Protein AF-A0A0F7SAL0-F1 (afdb_monomer)

InterPro domains:
  IPR001206 Diacylglycerol kinase, catalytic domain [PF00781] (7-140)
  IPR001206 Diacylglycerol kinase, catalytic domain [PS50146] (1-166)
  IPR016064 NAD kinase/diacylglycerol kinase-like domain superfamily [SSF111331] (2-151)
  IPR017438 Inorganic polyphosphate/ATP-NAD kinase, N-terminal [G3DSA:3.40.50.10330] (1-157)
  IPR050187 Lipid Phosphate Formation and Regulation [PTHR12358] (3-168)

Nearest PDB structures (foldseek):
  3qbe-assembly1_A  TM=3.423E-01  e=3.119E-02  Mycobacterium tuberculosis H37Rv
  1xai-assembly2_B  TM=2.781E-01  e=1.706E+00  Staphylococcus aureus
  7c7s-assembly1_A  TM=3.543E-01  e=9.397E+00  Homo sapiens

pLDDT: mean 86.97, std 13.25, range [35.81, 98.31]

Foldseek 3Di:
DQAAAEEEFECPAFLSAGVVCVPVPLVVLQCVLSVHPDPRSYYYDYQPDQLSLLVVLQVVLVCVVPDPDDAPDAHEYEYEHALSSVFSNVCNNPVNVPPDDPDDPDDHDDHHYDYFYQHRHFCRVVLCVVCVPLCDPVLSVQSNPDNYPVSDDPSSSCSRCVSSVLVSCCSNVVDDDGDDQDKDWDWDDDPPDIDIGIDRHDDDDWLVVQLVVQLPDPVNVVVDSHPVSSVVSNVVSVPPGTDDDDDDDDPDDD

Structure (mmCIF, N/CA/C/O backbone):
data_AF-A0A0F7SAL0-F1
#
_entry.id   AF-A0A0F7SAL0-F1
#
loop_
_atom_site.group_PDB
_atom_site.id
_atom_site.type_symbol
_atom_site.label_atom_id
_atom_site.label_alt_id
_atom_site.label_comp_id
_atom_site.label_asym_id
_atom_site.label_entity_id
_atom_site.label_seq_id
_atom_site.pdbx_PDB_ins_code
_atom_site.Cartn_x
_atom_site.Cartn_y
_atom_site.Cartn_z
_atom_site.occupancy
_atom_site.B_iso_or_equiv
_atom_site.auth_seq_id
_atom_site.auth_comp_id
_atom_site.auth_asym_id
_atom_site.auth_atom_id
_atom_site.pdbx_PDB_model_num
ATOM 1 N N . MET A 1 1 ? -8.901 -3.371 27.346 1.00 49.03 1 MET A N 1
ATOM 2 C CA . MET A 1 1 ? -8.064 -2.178 27.071 1.00 49.03 1 MET A CA 1
ATOM 3 C C . MET A 1 1 ? -8.518 -1.516 25.775 1.00 49.03 1 MET A C 1
ATOM 5 O O . MET A 1 1 ? -9.236 -2.160 25.017 1.00 49.03 1 MET A O 1
ATOM 9 N N . ALA A 1 2 ? -8.161 -0.249 25.537 1.00 60.50 2 ALA A N 1
ATOM 10 C CA . ALA A 1 2 ? -8.500 0.439 24.289 1.00 60.50 2 ALA A CA 1
ATOM 11 C C . ALA A 1 2 ? -7.714 -0.173 23.118 1.00 60.50 2 ALA A C 1
ATOM 13 O O . ALA A 1 2 ? -6.503 -0.371 23.203 1.00 60.50 2 ALA A O 1
ATOM 14 N N . ARG A 1 3 ? -8.425 -0.527 22.047 1.00 78.31 3 ARG A N 1
ATOM 15 C CA . ARG A 1 3 ? -7.861 -1.096 20.822 1.00 78.31 3 ARG A CA 1
ATOM 16 C C . ARG A 1 3 ? -7.198 0.029 20.024 1.00 78.31 3 ARG A C 1
ATOM 18 O O . ARG A 1 3 ? -7.899 0.944 19.606 1.00 78.31 3 ARG A O 1
ATOM 25 N N . ARG A 1 4 ? -5.879 -0.038 19.818 1.00 87.38 4 ARG A N 1
ATOM 26 C CA . ARG A 1 4 ? -5.128 0.941 19.012 1.00 87.38 4 ARG A CA 1
ATOM 27 C C . ARG A 1 4 ? -5.069 0.508 17.547 1.00 87.38 4 ARG A C 1
ATOM 29 O O . ARG A 1 4 ? -4.866 -0.672 17.267 1.00 87.38 4 ARG A O 1
ATOM 36 N N . ILE A 1 5 ? -5.212 1.467 16.636 1.00 94.50 5 ILE A N 1
ATOM 37 C CA . ILE A 1 5 ? -5.105 1.274 15.186 1.00 94.50 5 ILE A CA 1
ATOM 38 C C . ILE A 1 5 ? -3.955 2.131 14.653 1.00 94.50 5 ILE A C 1
ATOM 40 O O . ILE A 1 5 ? -3.863 3.320 14.967 1.00 94.50 5 ILE A O 1
ATOM 44 N N . GLU A 1 6 ? -3.094 1.539 13.829 1.00 97.12 6 GLU A N 1
ATOM 45 C CA . GLU A 1 6 ? -2.000 2.247 13.158 1.00 97.12 6 GLU A CA 1
ATOM 46 C C . GLU A 1 6 ? -2.397 2.551 11.705 1.00 97.12 6 GLU A C 1
ATOM 48 O O . GLU A 1 6 ? -2.831 1.671 10.963 1.00 97.12 6 GLU A O 1
ATOM 53 N N . ILE A 1 7 ? -2.247 3.803 11.278 1.00 98.31 7 ILE A N 1
ATOM 54 C CA . ILE A 1 7 ? -2.383 4.232 9.885 1.00 98.31 7 ILE A CA 1
ATOM 55 C C . ILE A 1 7 ? -0.989 4.582 9.376 1.00 98.31 7 ILE A C 1
ATOM 57 O O . ILE A 1 7 ? -0.377 5.535 9.852 1.00 98.31 7 ILE A O 1
ATOM 61 N N . VAL A 1 8 ? -0.503 3.855 8.380 1.00 98.31 8 VAL A N 1
ATOM 62 C CA . VAL A 1 8 ? 0.763 4.137 7.702 1.00 98.31 8 VAL A CA 1
ATOM 63 C C . VAL A 1 8 ? 0.471 4.797 6.360 1.00 98.31 8 VAL A C 1
ATOM 65 O O . VAL A 1 8 ? -0.287 4.274 5.545 1.00 98.31 8 VAL A O 1
ATOM 68 N N . VAL A 1 9 ? 1.069 5.960 6.131 1.00 98.00 9 VAL A N 1
ATOM 69 C CA . VAL A 1 9 ? 0.811 6.818 4.972 1.00 98.00 9 VAL A CA 1
ATOM 70 C C . VAL A 1 9 ? 2.102 7.022 4.197 1.00 98.00 9 VAL A C 1
ATOM 72 O O . VAL A 1 9 ? 3.119 7.378 4.786 1.00 98.00 9 VAL A O 1
ATOM 75 N N . ASN A 1 10 ? 2.046 6.872 2.873 1.00 97.06 10 ASN A N 1
ATOM 76 C CA . ASN A 1 10 ? 3.091 7.349 1.974 1.00 97.06 10 ASN A CA 1
ATOM 77 C C . ASN A 1 10 ? 2.637 8.625 1.245 1.00 97.06 10 ASN A C 1
ATOM 79 O O . ASN A 1 10 ? 1.929 8.520 0.235 1.00 97.06 10 ASN A O 1
ATOM 83 N N . PRO A 1 11 ? 3.056 9.826 1.696 1.00 95.50 11 PRO A N 1
ATOM 84 C CA . PRO A 1 11 ? 2.652 11.092 1.082 1.00 95.50 11 PRO A CA 1
ATOM 85 C C . PRO A 1 11 ? 3.113 11.245 -0.373 1.00 95.50 11 PRO A C 1
ATOM 87 O O . PRO A 1 11 ? 2.490 11.964 -1.151 1.00 95.50 11 PRO A O 1
ATOM 90 N N . ALA A 1 12 ? 4.195 10.562 -0.758 1.00 92.19 12 ALA A N 1
ATOM 91 C CA . ALA A 1 12 ? 4.748 10.611 -2.107 1.00 92.19 12 ALA A CA 1
ATOM 92 C C . ALA A 1 12 ? 4.075 9.624 -3.078 1.00 92.19 12 ALA A C 1
ATOM 94 O O . ALA A 1 12 ? 4.411 9.612 -4.264 1.00 92.19 12 ALA A O 1
ATOM 95 N N . SER A 1 13 ? 3.144 8.790 -2.605 1.00 88.94 13 SER A N 1
ATOM 96 C CA . SER A 1 13 ? 2.475 7.798 -3.449 1.00 88.94 13 SER A CA 1
ATOM 97 C C . SER A 1 13 ? 1.507 8.437 -4.454 1.00 88.94 13 SER A C 1
ATOM 99 O O . SER A 1 13 ? 0.749 9.344 -4.113 1.00 88.94 13 SER A O 1
ATOM 101 N N . GLY A 1 14 ? 1.547 7.958 -5.705 1.00 84.75 14 GLY A N 1
ATOM 102 C CA . GLY A 1 14 ? 0.567 8.267 -6.758 1.00 84.75 14 GLY A CA 1
ATOM 103 C C . GLY A 1 14 ? 0.206 9.750 -6.879 1.00 84.75 14 GLY A C 1
ATOM 104 O O . GLY A 1 14 ? 1.072 10.587 -7.135 1.00 84.75 14 GLY A O 1
ATOM 105 N N . SER A 1 15 ? -1.081 10.063 -6.705 1.00 86.00 15 SER A N 1
ATOM 106 C CA . SER A 1 15 ? -1.655 11.417 -6.774 1.00 86.00 15 SER A CA 1
ATOM 107 C C . SER A 1 15 ? -1.353 12.300 -5.556 1.00 86.00 15 SER A C 1
ATOM 109 O O . SER A 1 15 ? -1.828 13.429 -5.484 1.00 86.00 15 SER A O 1
ATOM 111 N N . LYS A 1 16 ? -0.537 11.825 -4.605 1.00 92.31 16 LYS A N 1
ATOM 112 C CA . LYS A 1 16 ? -0.137 12.542 -3.379 1.00 92.31 16 LYS A CA 1
ATOM 113 C C . LYS A 1 16 ? -1.310 12.907 -2.463 1.00 92.31 16 LYS A C 1
ATOM 115 O O . LYS A 1 16 ? -1.213 13.814 -1.643 1.00 92.31 16 LYS A O 1
ATOM 120 N N . LEU A 1 17 ? -2.408 12.157 -2.562 1.00 93.88 17 LEU A N 1
ATOM 121 C CA . LEU A 1 17 ? -3.617 12.349 -1.753 1.00 93.88 17 LEU A CA 1
ATOM 122 C C . LEU A 1 17 ? -3.589 11.585 -0.424 1.00 93.88 17 LEU A C 1
ATOM 124 O O . LEU A 1 17 ? -4.522 11.694 0.368 1.00 93.88 17 LEU A O 1
ATOM 128 N N . ALA A 1 18 ? -2.543 10.795 -0.169 1.00 95.19 18 ALA A N 1
ATOM 129 C CA . ALA A 1 18 ? -2.514 9.827 0.923 1.00 95.19 18 ALA A CA 1
ATOM 130 C C . ALA A 1 18 ? -2.729 10.466 2.308 1.00 95.19 18 ALA A C 1
ATOM 132 O O . ALA A 1 18 ? -3.532 9.967 3.098 1.00 95.19 18 ALA A O 1
ATOM 133 N N . THR A 1 19 ? -2.071 11.597 2.585 1.00 96.38 19 THR A N 1
ATOM 134 C CA . THR A 1 19 ? -2.214 12.322 3.859 1.00 96.38 19 THR A CA 1
ATOM 135 C C . THR A 1 19 ? -3.625 12.870 4.037 1.00 96.38 19 THR A C 1
ATOM 137 O O . THR A 1 19 ? -4.251 12.648 5.072 1.00 96.38 19 THR A O 1
ATOM 140 N N . SER A 1 20 ? -4.170 13.515 3.007 1.00 96.00 20 SER A N 1
ATOM 141 C CA . SER A 1 20 ? -5.527 14.054 3.054 1.00 96.00 20 SER A CA 1
ATOM 142 C C . SER A 1 20 ? -6.565 12.935 3.218 1.00 96.00 20 SER A C 1
ATOM 144 O O . SER A 1 20 ? -7.508 13.089 3.989 1.00 96.00 20 SER A O 1
ATOM 146 N N . LEU A 1 21 ? -6.373 11.775 2.573 1.00 96.50 21 LEU A N 1
ATOM 147 C CA . LEU A 1 21 ? -7.259 10.613 2.718 1.00 96.50 21 LEU A CA 1
ATOM 148 C C . LEU A 1 21 ? -7.228 10.073 4.151 1.00 96.50 21 LEU A C 1
ATOM 150 O O . LEU A 1 21 ? -8.282 9.760 4.715 1.00 96.50 21 LEU A O 1
ATOM 154 N N . ALA A 1 22 ? -6.034 9.991 4.746 1.00 97.25 22 ALA A N 1
ATOM 155 C CA . ALA A 1 22 ? -5.857 9.606 6.142 1.00 97.25 22 ALA A CA 1
ATOM 156 C C . ALA A 1 22 ? -6.650 10.521 7.081 1.00 97.25 22 ALA A C 1
ATOM 158 O O . ALA A 1 22 ? -7.439 10.039 7.894 1.00 97.25 22 ALA A O 1
ATOM 159 N N . GLU A 1 23 ? -6.453 11.830 6.962 1.00 96.31 23 GLU A N 1
ATOM 160 C CA . GLU A 1 23 ? -6.992 12.809 7.905 1.00 96.31 23 GLU A CA 1
ATOM 161 C C . GLU A 1 23 ? -8.491 13.058 7.723 1.00 96.31 23 GLU A C 1
ATOM 163 O O . GLU A 1 23 ? -9.222 13.129 8.711 1.00 96.31 23 GLU A O 1
ATOM 168 N N . GLN A 1 24 ? -8.959 13.164 6.478 1.00 95.94 24 GLN A N 1
ATOM 169 C CA . GLN A 1 24 ? -10.329 13.586 6.175 1.00 95.94 24 GLN A CA 1
ATOM 170 C C . GLN A 1 24 ? -11.326 12.424 6.135 1.00 95.94 24 GLN A C 1
ATOM 172 O O . GLN A 1 24 ? -12.514 12.632 6.381 1.00 95.94 24 GLN A O 1
ATOM 177 N N . HIS A 1 25 ? -10.869 11.199 5.849 1.00 96.31 25 HIS A N 1
ATOM 178 C CA . HIS A 1 25 ? -11.770 10.063 5.630 1.00 96.31 25 HIS A CA 1
ATOM 179 C C . HIS A 1 25 ? -11.453 8.838 6.482 1.00 96.31 25 HIS A C 1
ATOM 181 O O . HIS A 1 25 ? -12.344 8.319 7.154 1.00 96.31 25 HIS A O 1
ATOM 187 N N . VAL A 1 26 ? -10.204 8.366 6.483 1.00 97.38 26 VAL A N 1
ATOM 188 C CA . VAL A 1 26 ? -9.845 7.106 7.155 1.00 97.38 26 VAL A CA 1
ATOM 189 C C . VAL A 1 26 ? -9.901 7.260 8.671 1.00 97.38 26 VAL A C 1
ATOM 191 O O . VAL A 1 26 ? -10.588 6.491 9.342 1.00 97.38 26 VAL A O 1
ATOM 194 N N . ARG A 1 27 ? -9.219 8.264 9.230 1.00 97.12 27 ARG A N 1
ATOM 195 C CA . ARG A 1 27 ? -9.165 8.466 10.680 1.00 97.12 27 ARG A CA 1
ATOM 196 C C . ARG A 1 27 ? -10.553 8.721 11.286 1.00 97.12 27 ARG A C 1
ATOM 198 O O . ARG A 1 27 ? -10.872 8.032 12.256 1.00 97.12 27 ARG A O 1
ATOM 205 N N . PRO A 1 28 ? -11.409 9.612 10.739 1.00 95.94 28 PRO A N 1
ATOM 206 C CA . PRO A 1 28 ? -12.758 9.810 11.273 1.00 95.94 28 PRO A CA 1
ATOM 207 C C . PRO A 1 28 ? -13.607 8.533 11.243 1.00 95.94 28 PRO A C 1
ATOM 209 O O . PRO A 1 28 ? -14.310 8.240 12.210 1.00 95.94 28 PRO A O 1
ATOM 212 N N . LEU A 1 29 ? -13.505 7.741 10.169 1.00 95.56 29 LEU A N 1
ATOM 213 C CA . LEU A 1 29 ? -14.227 6.475 10.035 1.00 95.56 29 LEU A CA 1
ATOM 214 C C . LEU A 1 29 ? -13.819 5.466 11.121 1.00 95.56 29 LEU A C 1
ATOM 216 O O . LEU A 1 29 ? -14.678 4.825 11.729 1.00 95.56 29 LEU A O 1
ATOM 220 N N . LEU A 1 30 ? -12.519 5.338 11.390 1.00 95.69 30 LEU A N 1
ATOM 221 C CA . LEU A 1 30 ? -11.999 4.418 12.404 1.00 95.69 30 LEU A CA 1
ATOM 222 C C . LEU A 1 30 ? -12.344 4.867 13.828 1.00 95.69 30 LEU A C 1
ATOM 224 O O . LEU A 1 30 ? -12.810 4.050 14.619 1.00 95.69 30 LEU A O 1
ATOM 228 N N . LEU A 1 31 ? -12.196 6.160 14.135 1.00 94.81 31 LEU A N 1
ATOM 229 C CA . LEU A 1 31 ? -12.588 6.730 15.430 1.00 94.81 31 LEU A CA 1
ATOM 230 C C . LEU A 1 31 ? -14.076 6.499 15.716 1.00 94.81 31 LEU A C 1
ATOM 232 O O . LEU A 1 31 ? -14.438 5.996 16.781 1.00 94.81 31 LEU A O 1
ATOM 236 N N . SER A 1 32 ? -14.934 6.763 14.725 1.00 93.06 32 SER A N 1
ATOM 237 C CA . SER A 1 32 ? -16.368 6.492 14.837 1.00 93.06 32 SER A CA 1
ATOM 238 C C . SER A 1 32 ? -16.663 5.011 15.078 1.00 93.06 32 SER A C 1
ATOM 240 O O . SER A 1 32 ? -17.581 4.693 15.829 1.00 93.06 32 SER A O 1
ATOM 242 N N . SER A 1 33 ? -15.900 4.106 14.462 1.00 91.19 33 SER A N 1
ATOM 243 C CA . SER A 1 33 ? -16.100 2.654 14.593 1.00 91.19 33 SER A CA 1
ATOM 244 C C . SER A 1 33 ? -15.651 2.115 15.951 1.00 91.19 33 SER A C 1
ATOM 246 O O . SER A 1 33 ? -16.223 1.143 16.450 1.00 91.19 33 SER A O 1
ATOM 248 N N . LEU A 1 34 ? -14.658 2.768 16.560 1.00 90.69 34 LEU A N 1
ATOM 249 C CA . LEU A 1 34 ? -14.212 2.528 17.932 1.00 90.69 34 LEU A CA 1
ATOM 250 C C . LEU A 1 34 ? -15.156 3.135 18.983 1.00 90.69 34 LEU A C 1
ATOM 252 O O . LEU A 1 34 ? -15.041 2.803 20.160 1.00 90.69 34 LEU A O 1
ATOM 256 N N . GLY A 1 35 ? -16.061 4.040 18.588 1.00 89.94 35 GLY A N 1
ATOM 257 C CA . GLY A 1 35 ? -16.821 4.861 19.533 1.00 89.94 35 GLY A CA 1
ATOM 258 C C . GLY A 1 35 ? -15.927 5.808 20.343 1.00 89.94 35 GLY A C 1
ATOM 259 O O . GLY A 1 35 ? -16.298 6.199 21.448 1.00 89.94 35 GLY A O 1
ATOM 260 N N . SER A 1 36 ? -14.746 6.146 19.813 1.00 87.12 36 SER A N 1
ATOM 261 C CA . SER A 1 36 ? -13.751 6.986 20.477 1.00 87.12 36 SER A CA 1
ATOM 262 C C . SER A 1 36 ? -13.641 8.351 19.808 1.00 87.12 36 SER A C 1
ATOM 264 O O . SER A 1 36 ? -13.764 8.491 18.593 1.00 87.12 36 SER A O 1
ATOM 266 N N . THR A 1 37 ? -13.370 9.370 20.617 1.00 85.31 37 THR A N 1
ATOM 267 C CA . THR A 1 37 ? -12.989 10.714 20.165 1.00 85.31 37 THR A CA 1
ATOM 268 C C . THR A 1 37 ? -11.501 10.992 20.378 1.00 85.31 37 THR A C 1
ATOM 270 O O . THR A 1 37 ? -11.018 12.059 20.000 1.00 85.31 37 THR A O 1
ATOM 273 N N . SER A 1 38 ? -10.768 10.051 20.982 1.00 88.81 38 SER A N 1
ATOM 274 C CA . SER A 1 38 ? -9.353 10.207 21.300 1.00 88.81 38 SER A CA 1
ATOM 275 C C . SER A 1 38 ? -8.493 10.017 20.059 1.00 88.81 38 SER A C 1
ATOM 277 O O . SER A 1 38 ? -8.497 8.961 19.428 1.00 88.81 38 SER A O 1
ATOM 279 N N . SER A 1 39 ? -7.684 11.027 19.752 1.00 83.31 39 SER A N 1
ATOM 280 C CA . SER A 1 39 ? -6.667 10.969 18.703 1.00 83.31 39 SER A CA 1
ATOM 281 C C . SER A 1 39 ? -5.653 9.843 18.901 1.00 83.31 39 SER A C 1
ATOM 283 O O . SER A 1 39 ? -5.084 9.389 17.912 1.00 83.31 39 SER A O 1
ATOM 285 N N . GLU A 1 40 ? -5.443 9.406 20.144 1.00 86.75 40 GLU A N 1
ATOM 286 C CA . GLU A 1 40 ? -4.421 8.428 20.538 1.00 86.75 40 GLU A CA 1
ATOM 287 C C . GLU A 1 40 ? -4.802 6.977 20.214 1.00 86.75 40 GLU A C 1
ATOM 289 O O . GLU A 1 40 ? -3.932 6.105 20.155 1.00 86.75 40 GLU A O 1
ATOM 294 N N . ASP A 1 41 ? -6.090 6.711 19.978 1.00 89.88 41 ASP A N 1
ATOM 295 C CA . ASP A 1 41 ? -6.563 5.373 19.605 1.00 89.88 41 ASP A CA 1
ATOM 296 C C . ASP A 1 41 ? -6.303 5.068 18.122 1.00 89.88 41 ASP A C 1
ATOM 298 O O . ASP A 1 41 ? -6.265 3.905 17.720 1.00 89.88 41 ASP A O 1
ATOM 302 N N . VAL A 1 42 ? -6.091 6.108 17.306 1.00 95.12 42 VAL A N 1
ATOM 303 C CA . VAL A 1 42 ? -5.784 5.999 15.875 1.00 95.12 42 VAL A CA 1
ATOM 304 C C . VAL A 1 42 ? -4.559 6.852 15.549 1.00 95.12 42 VAL A C 1
ATOM 306 O O . VAL A 1 42 ? -4.660 8.069 15.352 1.00 95.12 42 VAL A O 1
ATOM 309 N N . ARG A 1 43 ? -3.397 6.198 15.475 1.00 95.38 43 ARG A N 1
ATOM 310 C CA . ARG A 1 43 ? -2.097 6.839 15.248 1.00 95.38 43 ARG A CA 1
ATOM 311 C C . ARG A 1 43 ? -1.770 6.875 13.760 1.00 95.38 43 ARG A C 1
ATOM 313 O O . ARG A 1 43 ? -1.907 5.870 13.075 1.00 95.38 43 ARG A O 1
ATOM 320 N N . ILE A 1 44 ? -1.312 8.023 13.266 1.00 97.25 44 ILE A N 1
ATOM 321 C CA . ILE A 1 44 ? -0.837 8.178 11.885 1.00 97.25 44 ILE A CA 1
ATOM 322 C C . ILE A 1 44 ? 0.693 8.211 11.892 1.00 97.25 44 ILE A C 1
ATOM 324 O O . ILE A 1 44 ? 1.291 8.980 12.644 1.00 97.25 44 ILE A O 1
ATOM 328 N N . ARG A 1 45 ? 1.319 7.406 11.032 1.00 97.38 45 ARG A N 1
ATOM 329 C CA . ARG A 1 45 ? 2.756 7.407 10.741 1.00 97.38 45 ARG A CA 1
ATOM 330 C C . ARG A 1 45 ? 2.964 7.674 9.261 1.00 97.38 45 ARG A C 1
ATOM 332 O O . ARG A 1 45 ? 2.299 7.065 8.426 1.00 97.38 45 ARG A O 1
ATOM 339 N N . GLN A 1 46 ? 3.868 8.587 8.937 1.00 97.50 46 GLN A N 1
ATOM 340 C CA . GLN A 1 46 ? 4.138 8.984 7.558 1.00 97.50 46 GLN A CA 1
ATOM 341 C C . GLN A 1 46 ? 5.545 8.551 7.169 1.00 97.50 46 GLN A C 1
ATOM 343 O O . GLN A 1 46 ? 6.469 8.720 7.960 1.00 97.50 46 GLN A O 1
ATOM 348 N N . THR A 1 47 ? 5.699 8.001 5.966 1.00 97.00 47 THR A N 1
ATOM 349 C CA . THR A 1 47 ? 7.023 7.755 5.388 1.00 97.00 47 THR A CA 1
ATOM 350 C C . THR A 1 47 ? 7.639 9.070 4.930 1.00 97.00 47 THR A C 1
ATOM 352 O O . THR A 1 47 ? 6.967 9.868 4.271 1.00 97.00 47 THR A O 1
ATOM 355 N N . GLU A 1 48 ? 8.923 9.260 5.191 1.00 94.44 48 GLU A N 1
ATOM 356 C CA . GLU A 1 48 ? 9.656 10.476 4.821 1.00 94.44 48 GLU A CA 1
ATOM 357 C C . GLU A 1 48 ? 10.493 10.296 3.550 1.00 94.44 48 GLU A C 1
ATOM 359 O O . GLU A 1 48 ? 10.781 11.256 2.834 1.00 94.44 48 GLU A O 1
ATOM 364 N N . SER A 1 49 ? 10.880 9.057 3.247 1.00 91.94 49 SER A N 1
ATOM 365 C CA . SER A 1 49 ? 11.743 8.726 2.115 1.00 91.94 49 SER A CA 1
ATOM 366 C C . SER A 1 49 ? 11.511 7.296 1.613 1.00 91.94 49 SER A C 1
ATOM 368 O O . SER A 1 49 ? 10.694 6.555 2.159 1.00 91.94 49 SER A O 1
ATOM 370 N N . ALA A 1 50 ? 12.191 6.918 0.527 1.00 86.56 50 ALA A N 1
ATOM 371 C CA . ALA A 1 50 ? 12.175 5.541 0.035 1.00 86.56 50 ALA A CA 1
ATOM 372 C C . ALA A 1 50 ? 12.760 4.582 1.087 1.00 86.56 50 ALA A C 1
ATOM 374 O O . ALA A 1 50 ? 13.700 4.956 1.782 1.00 86.56 50 ALA A O 1
ATOM 375 N N . ALA A 1 51 ? 12.225 3.359 1.179 1.00 89.38 51 ALA A N 1
ATOM 376 C CA . ALA A 1 51 ? 12.568 2.356 2.196 1.00 89.38 51 ALA A CA 1
ATOM 377 C C . ALA A 1 51 ? 12.161 2.697 3.644 1.00 89.38 51 ALA A C 1
ATOM 379 O O . ALA A 1 51 ? 12.282 1.846 4.528 1.00 89.38 51 ALA A O 1
ATOM 380 N N . ASP A 1 52 ? 11.615 3.887 3.907 1.00 94.88 52 ASP A N 1
ATOM 381 C CA . ASP A 1 52 ? 11.210 4.296 5.255 1.00 94.88 52 ASP A CA 1
ATOM 382 C C . ASP A 1 52 ? 10.031 3.469 5.806 1.00 94.88 52 ASP A C 1
ATOM 384 O O . ASP A 1 52 ? 9.838 3.372 7.020 1.00 94.88 52 ASP A O 1
ATOM 388 N N . GLY A 1 53 ? 9.270 2.793 4.932 1.00 96.06 53 GLY A N 1
ATOM 389 C CA . GLY A 1 53 ? 8.237 1.847 5.350 1.00 96.06 53 GLY A CA 1
ATOM 390 C C . GLY A 1 53 ? 8.787 0.695 6.197 1.00 96.06 53 GLY A C 1
ATOM 391 O O . GLY A 1 53 ? 8.096 0.238 7.107 1.00 96.06 53 GLY A O 1
ATOM 392 N N . VAL A 1 54 ? 10.041 0.278 5.965 1.00 96.12 54 VAL A N 1
ATOM 393 C CA . VAL A 1 54 ? 10.704 -0.770 6.757 1.00 96.12 54 VAL A CA 1
ATOM 394 C C . VAL A 1 54 ? 10.868 -0.303 8.198 1.00 96.12 54 VAL A C 1
ATOM 396 O O . VAL A 1 54 ? 10.391 -0.978 9.106 1.00 96.12 54 VAL A O 1
ATOM 399 N N . ARG A 1 55 ? 11.446 0.889 8.411 1.00 95.88 55 ARG A N 1
ATOM 400 C CA . ARG A 1 55 ?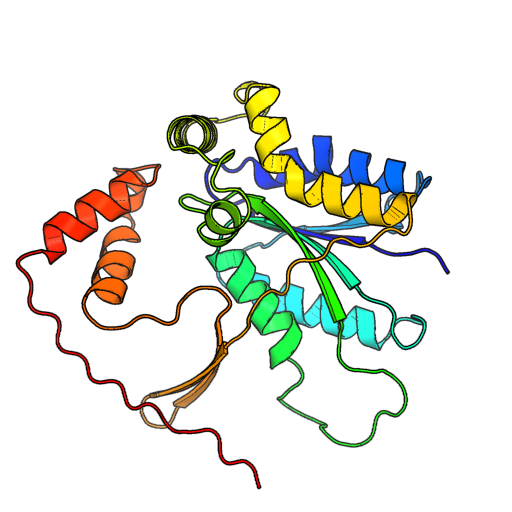 11.623 1.474 9.751 1.00 95.88 55 ARG A CA 1
ATOM 401 C C . ARG A 1 55 ? 10.293 1.565 10.495 1.00 95.88 55 ARG A C 1
ATOM 403 O O . ARG A 1 55 ? 10.204 1.146 11.646 1.00 95.88 55 ARG A O 1
ATOM 410 N N . ILE A 1 56 ? 9.253 2.078 9.834 1.00 97.00 56 ILE A N 1
ATOM 411 C CA . ILE A 1 56 ? 7.916 2.192 10.432 1.00 97.00 56 ILE A CA 1
ATOM 412 C C . ILE A 1 56 ? 7.371 0.813 10.831 1.00 97.00 56 ILE A C 1
ATOM 414 O O . ILE A 1 56 ? 6.819 0.672 11.921 1.00 97.00 56 ILE A O 1
ATOM 418 N N . GLY A 1 57 ? 7.539 -0.206 9.984 1.00 96.38 57 GLY A N 1
ATOM 419 C CA . GLY A 1 57 ? 7.139 -1.579 10.299 1.00 96.38 57 GLY A CA 1
ATOM 420 C C . GLY A 1 57 ? 7.855 -2.131 11.530 1.00 96.38 57 GLY A C 1
ATOM 421 O O . GLY A 1 57 ? 7.201 -2.684 12.415 1.00 96.38 57 GLY A O 1
ATOM 422 N N . SER A 1 58 ? 9.167 -1.909 11.628 1.00 94.50 58 SER A N 1
ATOM 423 C CA . SER A 1 58 ? 9.978 -2.319 12.780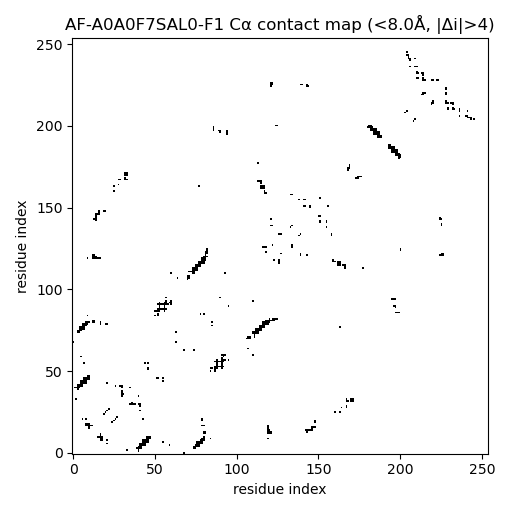 1.00 94.50 58 SER A CA 1
ATOM 424 C C . SER A 1 58 ? 9.524 -1.636 14.070 1.00 94.50 58 SER A C 1
ATOM 426 O O . SER A 1 58 ? 9.372 -2.292 15.098 1.00 94.50 58 SER A O 1
ATOM 428 N N . GLU A 1 59 ? 9.266 -0.325 14.026 1.00 94.50 59 GLU A N 1
ATOM 429 C CA . GLU A 1 59 ? 8.774 0.446 15.173 1.00 94.50 59 GLU A CA 1
ATOM 430 C C . GLU A 1 59 ? 7.398 -0.033 15.636 1.00 94.50 59 GLU A C 1
ATOM 432 O O . GLU A 1 59 ? 7.170 -0.184 16.833 1.00 94.50 59 GLU A O 1
ATOM 437 N N . ILE A 1 60 ? 6.480 -0.301 14.703 1.00 94.19 60 ILE A N 1
ATOM 438 C CA . ILE A 1 60 ? 5.147 -0.822 15.023 1.00 94.19 60 ILE A CA 1
ATOM 439 C C . ILE A 1 60 ? 5.250 -2.206 15.667 1.00 94.19 60 ILE A C 1
ATOM 441 O O . ILE A 1 60 ? 4.591 -2.461 16.677 1.00 94.19 60 ILE A O 1
ATOM 445 N N . ALA A 1 61 ? 6.080 -3.095 15.114 1.00 91.56 61 ALA A N 1
ATOM 446 C CA . ALA A 1 61 ? 6.312 -4.408 15.702 1.00 91.56 61 ALA A CA 1
ATOM 447 C C . ALA A 1 61 ? 6.892 -4.273 17.116 1.00 91.56 61 ALA A C 1
ATOM 449 O O . ALA A 1 61 ? 6.392 -4.907 18.044 1.00 91.56 61 ALA A O 1
ATOM 450 N N . HIS A 1 62 ? 7.893 -3.415 17.309 1.00 90.06 62 HIS A N 1
ATOM 451 C CA . HIS A 1 62 ? 8.492 -3.159 18.617 1.00 90.06 62 HIS A CA 1
ATOM 452 C C . HIS A 1 62 ? 7.470 -2.623 19.635 1.00 90.06 62 HIS A C 1
ATOM 454 O O . HIS A 1 62 ? 7.345 -3.169 20.734 1.00 90.06 62 HIS A O 1
ATOM 460 N N . ASP A 1 63 ? 6.687 -1.610 19.253 1.00 89.75 63 ASP A N 1
ATOM 461 C CA . ASP A 1 63 ? 5.636 -1.020 20.087 1.00 89.75 63 ASP A CA 1
ATOM 462 C C . ASP A 1 63 ? 4.570 -2.063 20.469 1.00 89.75 63 ASP A C 1
ATOM 464 O O . ASP A 1 63 ? 4.117 -2.099 21.615 1.00 89.75 63 ASP A O 1
ATOM 468 N N . TRP A 1 64 ? 4.190 -2.950 19.541 1.00 87.06 64 TRP A N 1
ATOM 469 C CA . TRP A 1 64 ? 3.218 -4.015 19.801 1.00 87.06 64 TRP A CA 1
ATOM 470 C C . TRP A 1 64 ? 3.733 -5.027 20.832 1.00 87.06 64 TRP A C 1
ATOM 472 O O . TRP A 1 64 ? 3.019 -5.346 21.789 1.00 87.06 64 TRP A O 1
ATOM 482 N N . HIS A 1 65 ? 4.983 -5.482 20.702 1.00 84.25 65 HIS A N 1
ATOM 483 C CA . HIS A 1 65 ? 5.569 -6.431 21.653 1.00 84.25 65 HIS A CA 1
ATOM 484 C C . HIS A 1 65 ? 5.663 -5.832 23.060 1.00 84.25 65 HIS A C 1
ATOM 486 O O . HIS A 1 65 ? 5.327 -6.513 24.029 1.00 84.25 65 HIS A O 1
ATOM 492 N N . ASN A 1 66 ? 6.021 -4.549 23.164 1.00 84.94 66 ASN A N 1
ATOM 493 C CA . ASN A 1 66 ? 6.179 -3.845 24.440 1.00 84.94 66 ASN A CA 1
ATOM 494 C C . ASN A 1 66 ? 4.872 -3.325 25.061 1.00 84.94 66 ASN A C 1
ATOM 496 O O . ASN A 1 66 ? 4.886 -2.854 26.195 1.00 84.94 66 ASN A O 1
ATOM 500 N N . SER A 1 67 ? 3.755 -3.350 24.333 1.00 81.31 67 SER A N 1
ATOM 501 C CA . SER A 1 67 ? 2.456 -2.914 24.864 1.00 81.31 67 SER A CA 1
ATOM 502 C C . SER A 1 67 ? 1.856 -3.938 25.840 1.00 81.31 67 SER A C 1
ATOM 504 O O . SER A 1 67 ? 2.225 -5.099 25.800 1.00 81.31 67 SER A O 1
ATOM 506 N N . ASP A 1 68 ? 0.883 -3.583 26.679 1.00 73.94 68 ASP A N 1
ATOM 507 C CA . ASP A 1 68 ? 0.150 -4.566 27.506 1.00 73.94 68 ASP A CA 1
ATOM 508 C C . ASP A 1 68 ? -1.028 -5.204 26.734 1.00 73.94 68 ASP A C 1
ATOM 510 O O . ASP A 1 68 ? -2.149 -5.314 27.232 1.00 73.94 68 ASP A O 1
ATOM 514 N N . THR A 1 69 ? -0.816 -5.563 25.464 1.00 72.44 69 THR A N 1
ATOM 515 C CA . THR A 1 69 ? -1.836 -6.231 24.647 1.00 72.44 69 THR A CA 1
ATOM 516 C C . THR A 1 69 ? -2.100 -7.659 25.117 1.00 72.44 69 THR A C 1
ATOM 518 O O . THR A 1 69 ? -1.176 -8.390 25.469 1.00 72.44 69 THR A O 1
ATOM 521 N N . GLU A 1 70 ? -3.376 -8.057 25.103 1.00 69.88 70 GLU A N 1
ATOM 522 C CA . GLU A 1 70 ? -3.796 -9.428 25.405 1.00 69.88 70 GLU A CA 1
ATOM 523 C C . GLU A 1 70 ? -3.145 -10.412 24.420 1.00 69.88 70 GLU A C 1
ATOM 525 O O . GLU A 1 70 ? -3.082 -10.144 23.211 1.00 69.88 70 GLU A O 1
ATOM 530 N N . ASP A 1 71 ? -2.677 -11.552 24.934 1.00 66.50 71 ASP A N 1
ATOM 531 C CA . ASP A 1 71 ? -2.146 -12.639 24.110 1.00 66.50 71 ASP A CA 1
ATOM 532 C C . ASP A 1 71 ? -3.193 -13.081 23.078 1.00 66.50 71 ASP A C 1
ATOM 534 O O . ASP A 1 71 ? -4.359 -13.313 23.402 1.00 66.50 71 ASP A O 1
ATOM 538 N N . 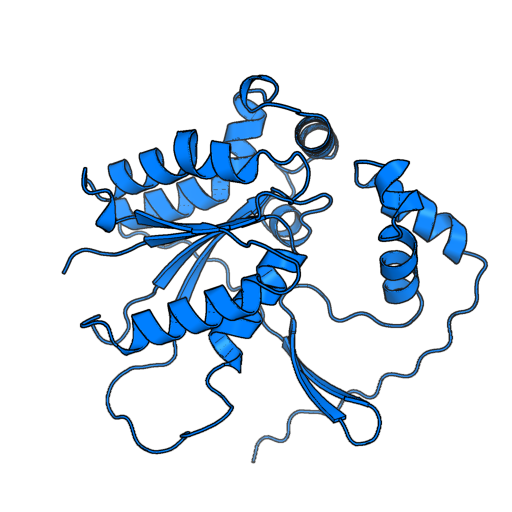GLY A 1 72 ? -2.776 -13.178 21.813 1.00 68.44 72 GLY A N 1
ATOM 539 C CA . GLY A 1 72 ? -3.658 -13.509 20.689 1.00 68.44 72 GLY A CA 1
ATOM 540 C C . GLY A 1 72 ? -4.442 -12.331 20.098 1.00 68.44 72 GLY A C 1
ATOM 541 O O . GLY A 1 72 ? -5.244 -12.541 19.189 1.00 68.44 72 GLY A O 1
ATOM 542 N N . SER A 1 73 ? -4.225 -11.095 20.559 1.00 81.81 73 SER A N 1
ATOM 543 C CA . SER A 1 73 ? -4.806 -9.916 19.907 1.00 81.81 73 SER A CA 1
ATOM 544 C C . SER A 1 73 ? -4.115 -9.594 18.576 1.00 81.81 73 SER A C 1
ATOM 546 O O . SER A 1 73 ? -2.888 -9.593 18.465 1.00 81.81 73 SER A O 1
ATOM 548 N N . ALA A 1 74 ? -4.918 -9.291 17.554 1.00 88.06 74 ALA A N 1
ATOM 549 C CA . ALA A 1 74 ? -4.414 -8.856 16.258 1.00 88.06 74 ALA A CA 1
ATOM 550 C C . ALA A 1 74 ? -4.233 -7.331 16.208 1.00 88.06 74 ALA A C 1
ATOM 552 O O . ALA A 1 74 ? -5.096 -6.572 16.660 1.00 88.06 74 ALA A O 1
ATOM 553 N N . LEU A 1 75 ? -3.124 -6.890 15.615 1.00 91.19 75 LEU A N 1
ATOM 554 C CA . LEU A 1 75 ? -2.848 -5.494 15.298 1.00 91.19 75 LEU A CA 1
ATOM 555 C C . LEU A 1 75 ? -3.687 -5.052 14.094 1.00 91.19 75 LEU A C 1
ATOM 557 O O . LEU A 1 75 ? -3.616 -5.661 13.027 1.00 91.19 75 LEU A O 1
ATOM 561 N N . ASP A 1 76 ? -4.426 -3.956 14.242 1.00 94.31 76 ASP A N 1
ATOM 562 C CA . ASP A 1 76 ? -5.143 -3.334 13.132 1.00 94.31 76 ASP A CA 1
ATOM 563 C C . ASP A 1 76 ? -4.272 -2.294 12.455 1.00 94.31 76 ASP A C 1
ATOM 565 O O . ASP A 1 76 ? -3.825 -1.333 13.089 1.00 94.31 76 ASP A O 1
ATOM 569 N N . LEU A 1 77 ? -4.075 -2.471 11.154 1.00 96.94 77 LEU A N 1
ATOM 570 C CA . LEU A 1 77 ? -3.238 -1.590 10.367 1.00 96.94 77 LEU A CA 1
ATOM 571 C C . LEU A 1 77 ? -3.966 -1.141 9.104 1.00 96.94 77 LEU A C 1
ATOM 573 O O . LEU A 1 77 ? -4.534 -1.953 8.373 1.00 96.94 77 LEU A O 1
ATOM 577 N N . VAL A 1 78 ? -3.919 0.160 8.827 1.00 98.25 78 VAL A N 1
ATOM 578 C CA . VAL A 1 78 ? -4.341 0.732 7.549 1.00 98.25 78 VAL A CA 1
ATOM 579 C C . VAL A 1 78 ? -3.126 1.259 6.810 1.00 98.25 78 VAL A C 1
ATOM 581 O O . VAL A 1 78 ? -2.403 2.099 7.332 1.00 98.25 78 VAL A O 1
ATOM 584 N N . LEU A 1 79 ? -2.921 0.808 5.578 1.00 98.00 79 LEU A N 1
ATOM 585 C CA . LEU A 1 79 ? -1.887 1.334 4.698 1.00 98.00 79 LEU A CA 1
ATOM 586 C C . LEU A 1 79 ? -2.512 2.207 3.607 1.00 98.00 79 LEU A C 1
ATOM 588 O O . LEU A 1 79 ?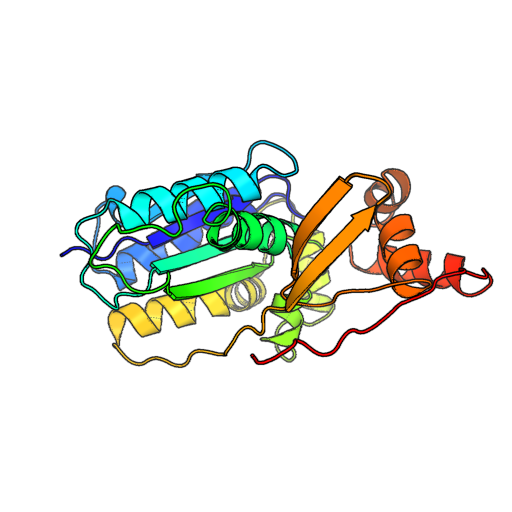 -3.362 1.740 2.850 1.00 98.00 79 LEU A O 1
ATOM 592 N N . ILE A 1 80 ? -2.045 3.448 3.482 1.00 97.81 80 ILE A N 1
ATOM 593 C CA . ILE A 1 80 ? -2.390 4.357 2.385 1.00 97.81 80 ILE A CA 1
ATOM 594 C C . ILE A 1 80 ? -1.141 4.589 1.536 1.00 97.81 80 ILE A C 1
ATOM 596 O O . ILE A 1 80 ? -0.268 5.388 1.881 1.00 97.81 80 ILE A O 1
ATOM 600 N N . GLY A 1 81 ? -1.037 3.852 0.432 1.00 95.25 81 GLY A N 1
ATOM 601 C CA . GLY A 1 81 ? 0.154 3.833 -0.412 1.00 95.25 81 GLY A CA 1
ATOM 602 C C . GLY A 1 81 ? 0.025 2.862 -1.581 1.00 95.25 81 GLY A C 1
ATOM 603 O O . GLY A 1 81 ? -1.080 2.480 -1.963 1.00 95.25 81 GLY A O 1
ATOM 604 N N . GLY A 1 82 ? 1.160 2.483 -2.169 1.00 93.38 82 GLY A N 1
ATOM 605 C CA . GLY A 1 82 ? 1.220 1.476 -3.234 1.00 93.38 82 GLY A CA 1
ATOM 606 C C . GLY A 1 82 ? 1.707 0.108 -2.756 1.00 93.38 82 GLY A C 1
ATOM 607 O O . GLY A 1 82 ? 2.037 -0.083 -1.582 1.00 93.38 82 GLY A O 1
ATOM 608 N N . ASP A 1 83 ? 1.838 -0.828 -3.699 1.00 92.81 83 ASP A N 1
ATOM 609 C CA . ASP A 1 83 ? 2.370 -2.171 -3.429 1.00 92.81 83 ASP A CA 1
ATOM 610 C C . ASP A 1 83 ? 3.794 -2.115 -2.839 1.00 92.81 83 ASP A C 1
ATOM 612 O O . ASP A 1 83 ? 4.096 -2.834 -1.896 1.00 92.81 83 ASP A O 1
ATOM 616 N N . GLY A 1 84 ? 4.645 -1.188 -3.301 1.00 92.81 84 GLY A N 1
ATOM 617 C CA . GLY A 1 84 ? 5.992 -0.993 -2.743 1.00 92.81 84 GLY A CA 1
ATOM 618 C C . GLY A 1 84 ? 5.990 -0.576 -1.267 1.00 92.81 84 GLY A C 1
ATOM 619 O O . GLY A 1 84 ? 6.744 -1.120 -0.471 1.00 92.81 84 GLY A O 1
ATOM 620 N N . THR A 1 85 ? 5.083 0.319 -0.862 1.00 95.25 85 THR A N 1
ATOM 621 C CA . THR A 1 85 ? 4.941 0.708 0.555 1.00 95.25 85 THR A CA 1
ATOM 622 C C . THR A 1 85 ? 4.409 -0.452 1.398 1.00 95.25 85 THR A C 1
ATOM 624 O O . THR A 1 85 ? 4.835 -0.630 2.535 1.00 95.25 85 THR A O 1
ATOM 627 N N . THR A 1 86 ? 3.520 -1.277 0.830 1.00 95.19 86 THR A N 1
ATOM 628 C CA . THR A 1 86 ? 3.046 -2.510 1.482 1.00 95.19 86 THR A CA 1
ATOM 629 C C . THR A 1 86 ? 4.214 -3.464 1.722 1.00 95.19 86 THR A C 1
ATOM 631 O O . THR A 1 86 ? 4.384 -3.974 2.826 1.00 95.19 86 THR A O 1
ATOM 634 N N . HIS A 1 87 ? 5.049 -3.661 0.701 1.00 94.88 87 HIS A N 1
ATOM 635 C CA . HIS A 1 87 ? 6.231 -4.507 0.765 1.00 94.88 87 HIS A CA 1
ATOM 636 C C . HIS A 1 87 ? 7.220 -4.041 1.839 1.00 94.88 87 HIS A C 1
ATOM 638 O O . HIS A 1 87 ? 7.582 -4.837 2.704 1.00 94.88 87 HIS A O 1
ATOM 644 N N . GLU A 1 88 ? 7.616 -2.767 1.833 1.00 95.94 88 GLU A N 1
ATOM 645 C CA . GLU A 1 88 ? 8.528 -2.204 2.839 1.00 95.94 88 GLU A CA 1
ATOM 646 C C . GLU A 1 88 ? 7.994 -2.414 4.263 1.00 95.94 88 GLU A C 1
ATOM 648 O O . GLU A 1 88 ? 8.702 -2.933 5.126 1.00 95.94 88 GLU A O 1
ATOM 653 N N . LEU A 1 89 ? 6.717 -2.088 4.488 1.00 96.50 89 LEU A N 1
ATOM 654 C CA . LEU A 1 89 ? 6.085 -2.218 5.796 1.00 96.50 89 LEU A CA 1
ATOM 655 C C . LEU A 1 89 ? 6.084 -3.668 6.301 1.00 96.50 89 LEU A C 1
ATOM 657 O O . LEU A 1 89 ? 6.440 -3.917 7.451 1.00 96.50 89 LEU A O 1
ATOM 661 N N . LEU A 1 90 ? 5.703 -4.631 5.456 1.00 95.25 90 LEU A N 1
ATOM 662 C CA . LEU A 1 90 ? 5.670 -6.048 5.833 1.00 95.25 90 LEU A CA 1
ATOM 663 C C . LEU A 1 90 ? 7.068 -6.594 6.147 1.00 95.25 90 LEU A C 1
ATOM 665 O O . LEU A 1 90 ? 7.214 -7.370 7.090 1.00 95.25 90 LEU A O 1
ATOM 669 N N . ASN A 1 91 ? 8.097 -6.167 5.411 1.00 94.81 91 ASN A N 1
ATOM 670 C CA . ASN A 1 91 ? 9.478 -6.541 5.719 1.00 94.81 91 ASN A CA 1
ATOM 671 C C . ASN A 1 91 ? 9.903 -5.998 7.092 1.00 94.81 91 ASN A C 1
ATOM 673 O O . ASN A 1 91 ? 10.463 -6.747 7.888 1.00 94.81 91 ASN A O 1
ATOM 677 N N . GLY A 1 92 ? 9.557 -4.750 7.420 1.00 94.56 92 GLY A N 1
ATOM 678 C CA . GLY A 1 92 ? 9.801 -4.187 8.752 1.00 94.56 92 GLY A CA 1
ATOM 679 C C . GLY A 1 92 ? 9.053 -4.910 9.878 1.00 94.56 92 GLY A C 1
ATOM 680 O O . GLY A 1 92 ? 9.598 -5.154 10.949 1.00 94.56 92 GLY A O 1
ATOM 681 N N . LEU A 1 93 ? 7.799 -5.298 9.643 1.00 93.38 93 LEU A N 1
ATOM 682 C CA . LEU A 1 93 ? 6.976 -5.955 10.664 1.00 93.38 93 LEU A CA 1
ATOM 683 C C . LEU A 1 93 ? 7.489 -7.354 11.033 1.00 93.38 93 LEU A C 1
ATOM 685 O O . LEU A 1 93 ? 7.437 -7.738 12.204 1.00 93.38 93 LEU A O 1
ATOM 689 N N . TYR A 1 94 ? 7.961 -8.114 10.043 1.00 90.81 94 TYR A N 1
ATOM 690 C CA . TYR A 1 94 ? 8.255 -9.539 10.201 1.00 90.81 94 TYR A CA 1
ATOM 691 C C . TYR A 1 94 ? 9.751 -9.889 10.185 1.00 90.81 94 TYR A C 1
ATOM 693 O O . TYR A 1 94 ? 10.128 -10.844 10.855 1.00 90.81 94 TYR A O 1
ATOM 701 N N . LEU A 1 95 ? 10.613 -9.148 9.472 1.00 88.62 95 LEU A N 1
ATOM 702 C CA . LEU A 1 95 ? 12.053 -9.461 9.383 1.00 88.62 95 LEU A CA 1
ATOM 703 C C . LEU A 1 95 ? 12.921 -8.679 10.367 1.00 88.62 95 LEU A C 1
ATOM 705 O O . LEU A 1 95 ? 14.027 -9.099 10.693 1.00 88.62 95 LEU A O 1
ATOM 709 N N . SER A 1 96 ? 12.427 -7.576 10.925 1.00 70.50 96 SER A N 1
ATOM 710 C CA . SER A 1 96 ? 13.143 -6.868 12.000 1.00 70.50 96 SER A CA 1
ATOM 711 C C . SER A 1 96 ? 13.189 -7.653 13.315 1.00 70.50 96 SER A C 1
ATOM 713 O O . SER A 1 96 ? 13.806 -7.211 14.276 1.00 70.50 96 SER A O 1
ATOM 715 N N . GLN A 1 97 ? 12.538 -8.819 13.352 1.00 62.03 97 GLN A N 1
ATOM 716 C CA . GLN A 1 97 ? 12.523 -9.749 14.477 1.00 62.03 97 GLN A CA 1
ATOM 717 C C . GLN A 1 97 ? 13.611 -10.837 14.371 1.00 62.03 97 GLN A C 1
ATOM 719 O O . GLN A 1 97 ? 13.785 -11.598 15.318 1.00 62.03 97 GLN A O 1
ATOM 724 N N . SER A 1 98 ? 14.337 -10.932 13.245 1.00 52.25 98 SER A N 1
ATOM 725 C CA . SER A 1 98 ? 15.293 -12.028 12.985 1.00 52.25 98 SER A CA 1
ATOM 726 C C . SER A 1 98 ? 16.744 -11.764 13.418 1.00 52.25 98 SER A C 1
ATOM 728 O O . SER A 1 98 ? 17.489 -12.726 13.575 1.00 52.25 98 SER A O 1
ATOM 730 N N . ASP A 1 99 ? 17.147 -10.512 13.667 1.00 45.66 99 ASP A N 1
ATOM 731 C CA . ASP A 1 99 ? 18.571 -10.143 13.837 1.00 45.66 99 ASP A CA 1
ATOM 732 C C . ASP A 1 99 ? 19.120 -10.186 15.277 1.00 45.66 99 ASP A C 1
ATOM 734 O O . ASP A 1 99 ? 20.236 -9.742 15.546 1.00 45.66 99 ASP A O 1
ATOM 738 N N . GLY A 1 100 ? 18.404 -10.776 16.233 1.00 43.97 100 GLY A N 1
ATOM 739 C CA . GLY A 1 100 ? 18.978 -11.012 17.557 1.00 43.97 100 GLY A CA 1
ATOM 740 C C . GLY A 1 100 ? 17.939 -11.361 18.604 1.00 43.97 100 GLY A C 1
ATOM 741 O O . GLY A 1 100 ? 17.028 -10.584 18.855 1.00 43.97 100 GLY A O 1
ATOM 742 N N . GLU A 1 101 ? 18.132 -12.509 19.253 1.00 40.66 101 GLU A N 1
ATOM 743 C CA . GLU A 1 101 ? 17.285 -13.078 20.313 1.00 40.66 101 GLU A CA 1
ATOM 744 C C . GLU A 1 101 ? 16.028 -13.837 19.842 1.00 40.66 101 GLU A C 1
ATOM 746 O O . GLU A 1 101 ? 14.917 -13.593 20.303 1.00 40.66 101 GLU A O 1
ATOM 751 N N . VAL A 1 102 ? 16.225 -14.942 19.110 1.00 41.19 102 VAL A N 1
ATOM 752 C CA . VAL A 1 102 ? 15.299 -16.107 19.155 1.00 41.19 102 VAL A CA 1
ATOM 753 C C . VAL A 1 102 ? 15.442 -16.865 20.496 1.00 41.19 102 VAL A C 1
ATOM 755 O O . VAL A 1 102 ? 15.289 -18.078 20.604 1.00 41.19 102 VAL A O 1
ATOM 758 N N . SER A 1 103 ? 15.755 -16.153 21.577 1.00 40.09 103 SER A N 1
ATOM 759 C CA . SER A 1 103 ? 15.972 -16.718 22.902 1.00 40.09 103 SER A CA 1
ATOM 760 C C . SER A 1 103 ? 15.186 -15.930 23.944 1.00 40.09 103 SER A C 1
ATOM 762 O O . SER A 1 103 ? 15.620 -14.900 24.440 1.00 40.09 103 SER A O 1
ATOM 764 N N . GLN A 1 104 ? 14.052 -16.515 24.334 1.00 39.41 104 GLN A N 1
ATOM 765 C CA . GLN A 1 104 ? 13.513 -16.451 25.696 1.00 39.41 104 GLN A CA 1
ATOM 766 C C . GLN A 1 104 ? 12.941 -15.115 26.208 1.00 39.41 104 GLN A C 1
ATOM 768 O O . GLN A 1 104 ? 13.085 -14.802 27.390 1.00 39.41 104 GLN A O 1
ATOM 773 N N . ARG A 1 105 ? 12.155 -14.388 25.408 1.00 41.69 105 ARG A N 1
ATOM 774 C CA . ARG A 1 105 ? 11.121 -13.507 25.986 1.00 41.69 105 ARG A CA 1
ATOM 775 C C . ARG A 1 105 ? 9.787 -14.244 25.993 1.00 41.69 105 ARG A C 1
ATOM 777 O O . ARG A 1 105 ? 9.125 -14.371 24.971 1.00 41.69 105 ARG A O 1
ATOM 784 N N . GLY A 1 106 ? 9.450 -14.818 27.146 1.00 39.12 106 GLY A N 1
ATOM 785 C CA . GLY A 1 106 ? 8.194 -15.532 27.347 1.00 39.12 106 GLY A CA 1
ATOM 786 C C . GLY A 1 106 ? 6.967 -14.650 27.098 1.00 39.12 106 GLY A C 1
ATOM 787 O O . GLY A 1 106 ? 6.961 -13.473 27.451 1.00 39.12 106 GLY A O 1
ATOM 788 N N . GLY A 1 107 ? 5.924 -15.255 26.528 1.00 45.34 107 GLY A N 1
ATOM 789 C CA . GLY A 1 107 ? 4.549 -14.755 26.595 1.00 45.34 107 GLY A CA 1
ATOM 790 C C . GLY A 1 107 ? 3.872 -14.573 25.244 1.00 45.34 107 GLY A C 1
ATOM 791 O O . GLY A 1 107 ? 2.968 -15.334 24.918 1.00 45.34 107 GLY A O 1
ATOM 792 N N . LYS A 1 108 ? 4.308 -13.593 24.447 1.00 52.47 108 LYS A N 1
ATOM 793 C CA . LYS A 1 108 ? 3.506 -13.135 23.306 1.00 52.47 108 LYS A CA 1
ATOM 794 C C . LYS A 1 108 ? 3.666 -13.988 22.054 1.00 52.47 108 LYS A C 1
ATOM 796 O O . LYS A 1 108 ? 4.765 -14.180 21.542 1.00 52.47 108 LYS A O 1
ATOM 801 N N . SER A 1 109 ? 2.528 -14.471 21.559 1.00 58.88 109 SER A N 1
ATOM 802 C CA . SER A 1 109 ? 2.376 -15.168 20.278 1.00 58.88 109 SER A CA 1
ATOM 803 C C . SER A 1 109 ? 2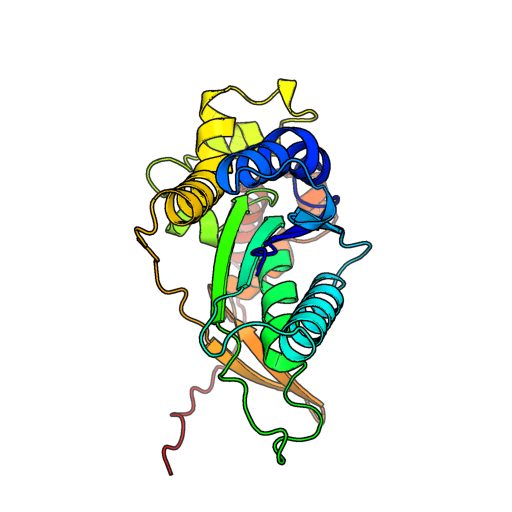.914 -14.348 19.099 1.00 58.88 109 SER A C 1
ATOM 805 O O . SER A 1 109 ? 2.982 -13.126 19.175 1.00 58.88 109 SER A O 1
ATOM 807 N N . SER A 1 110 ? 3.207 -15.012 17.975 1.00 75.00 110 SER A N 1
ATOM 808 C CA . SER A 1 110 ? 3.541 -14.374 16.691 1.00 75.00 110 SER A CA 1
ATOM 809 C C . SER A 1 110 ? 2.630 -13.178 16.373 1.00 75.00 110 SER A C 1
ATOM 811 O O . SER A 1 110 ? 1.408 -13.308 16.487 1.00 75.00 110 SER A O 1
ATOM 813 N N . LEU A 1 111 ? 3.207 -12.056 15.927 1.00 85.25 111 LEU A N 1
ATOM 814 C CA . LEU A 1 111 ? 2.481 -10.847 15.526 1.00 85.25 111 LEU A CA 1
ATOM 815 C C . LEU A 1 111 ? 1.403 -11.165 14.472 1.00 85.25 111 LEU A C 1
ATOM 817 O O . LEU A 1 111 ? 1.709 -11.487 13.321 1.00 85.25 111 LEU A O 1
ATOM 821 N N . GLN A 1 112 ? 0.133 -11.053 14.863 1.00 88.38 112 GLN A N 1
ATOM 822 C CA . GLN A 1 112 ? -1.011 -11.181 13.959 1.00 88.38 112 GLN A CA 1
ATOM 823 C C . GLN A 1 112 ? -1.479 -9.801 13.510 1.00 88.38 112 GLN A C 1
ATOM 825 O O . GLN A 1 112 ? -1.616 -8.896 14.330 1.00 88.38 112 GLN A O 1
ATOM 830 N N . ILE A 1 113 ? -1.745 -9.641 12.213 1.00 91.56 113 ILE A N 1
ATOM 831 C CA . ILE A 1 113 ? -2.082 -8.345 11.618 1.00 91.56 113 ILE A CA 1
ATOM 832 C C . ILE A 1 113 ? -3.371 -8.464 10.814 1.00 91.56 113 ILE A C 1
ATOM 834 O O . ILE A 1 113 ? -3.519 -9.362 9.985 1.00 91.56 113 ILE A O 1
ATOM 838 N N . ARG A 1 114 ? -4.289 -7.518 11.025 1.00 93.75 114 ARG A N 1
ATOM 839 C CA . ARG A 1 114 ? -5.437 -7.267 10.151 1.00 93.75 114 ARG A CA 1
ATOM 840 C C . ARG A 1 114 ? -5.134 -6.018 9.338 1.00 93.75 114 ARG A C 1
ATOM 842 O O . ARG A 1 114 ? -5.102 -4.908 9.868 1.00 93.75 114 ARG A O 1
ATOM 849 N N . LEU A 1 115 ? -4.876 -6.222 8.053 1.00 95.62 115 LEU A N 1
ATOM 850 C CA . LEU A 1 115 ? -4.456 -5.172 7.137 1.00 95.62 115 LEU A CA 1
ATOM 851 C C . LEU A 1 115 ? -5.642 -4.680 6.303 1.00 95.62 115 LEU A C 1
ATOM 853 O O . LEU A 1 115 ? -6.287 -5.463 5.609 1.00 95.62 115 LEU A O 1
ATOM 857 N N . ALA A 1 116 ? -5.882 -3.372 6.320 1.00 97.12 116 ALA A N 1
ATOM 858 C CA . ALA A 1 116 ? -6.678 -2.691 5.311 1.00 97.12 116 ALA A CA 1
ATOM 859 C C . ALA A 1 116 ? -5.778 -1.843 4.412 1.00 97.12 116 ALA A C 1
ATOM 861 O O . ALA A 1 116 ? -4.856 -1.180 4.880 1.00 97.12 116 ALA A O 1
ATOM 862 N N . ILE A 1 117 ? -6.076 -1.834 3.117 1.00 96.62 117 ILE A N 1
ATOM 863 C CA . ILE A 1 117 ? -5.299 -1.102 2.116 1.00 96.62 117 ILE A CA 1
ATOM 864 C C . ILE A 1 117 ? -6.159 -0.044 1.426 1.00 96.62 117 ILE A C 1
ATOM 866 O O . ILE A 1 117 ? -7.302 -0.302 1.045 1.00 96.62 117 ILE A O 1
ATOM 870 N N . VAL A 1 118 ? -5.591 1.144 1.249 1.00 97.50 118 VAL A N 1
ATOM 871 C CA . VAL A 1 118 ? -6.148 2.235 0.448 1.00 97.50 118 VAL A CA 1
ATOM 872 C C . VAL A 1 118 ? -5.208 2.456 -0.739 1.00 97.50 118 VAL A C 1
ATOM 874 O O . VAL A 1 118 ? -4.021 2.717 -0.522 1.00 97.50 118 VAL A O 1
ATOM 877 N N . PRO A 1 119 ? -5.703 2.343 -1.985 1.00 95.19 119 PRO A N 1
ATOM 878 C CA . PRO A 1 119 ? -4.866 2.352 -3.178 1.00 95.19 119 PRO A CA 1
ATOM 879 C C . PRO A 1 119 ? -4.367 3.773 -3.474 1.00 95.19 119 PRO A C 1
ATOM 881 O O . PRO A 1 119 ? -5.039 4.553 -4.142 1.00 95.19 119 PRO A O 1
ATOM 884 N N . GLY A 1 120 ? -3.187 4.117 -2.957 1.00 86.31 120 GLY A N 1
ATOM 885 C CA . GLY A 1 120 ? -2.514 5.402 -3.184 1.00 86.31 120 GLY A CA 1
ATOM 886 C C . GLY A 1 120 ? -1.417 5.345 -4.251 1.00 86.31 120 GLY A C 1
ATOM 887 O O . GLY A 1 120 ? -0.905 6.380 -4.660 1.00 86.31 120 GLY A O 1
ATOM 888 N N . GLY A 1 121 ? -1.024 4.151 -4.705 1.00 83.56 121 GLY A N 1
ATOM 889 C CA . GLY A 1 121 ? -0.024 3.952 -5.757 1.00 83.56 121 GLY A CA 1
ATOM 890 C C . GLY A 1 121 ? -0.595 3.992 -7.179 1.00 83.56 121 GLY A C 1
ATOM 891 O O . GLY A 1 121 ? -1.772 4.265 -7.393 1.00 83.56 121 GLY A O 1
ATOM 892 N N . THR A 1 122 ? 0.248 3.699 -8.174 1.00 81.12 122 THR A N 1
ATOM 893 C CA . THR A 1 122 ? -0.145 3.741 -9.597 1.00 81.12 122 THR A CA 1
ATOM 894 C C . THR A 1 122 ? -0.927 2.507 -10.055 1.00 81.12 122 THR A C 1
ATOM 896 O O . THR A 1 122 ? -1.914 2.651 -10.765 1.00 81.12 122 THR A O 1
ATOM 899 N N . ALA A 1 123 ? -0.475 1.300 -9.697 1.00 80.81 123 ALA A N 1
ATOM 900 C CA . ALA A 1 123 ? -1.111 0.047 -10.124 1.00 80.81 123 ALA A CA 1
ATOM 901 C C . ALA A 1 123 ? -1.990 -0.551 -9.015 1.00 80.81 123 ALA A C 1
ATOM 903 O O . ALA A 1 123 ? -3.148 -0.885 -9.261 1.00 80.81 123 ALA A O 1
ATOM 904 N N . ASN A 1 124 ? -1.454 -0.627 -7.790 1.00 91.38 124 ASN A N 1
ATOM 905 C CA . ASN A 1 124 ? -2.111 -1.215 -6.619 1.00 91.38 124 ASN A CA 1
ATOM 906 C C . ASN A 1 124 ? -2.590 -2.641 -6.916 1.00 91.38 124 ASN A C 1
ATOM 908 O O . ASN A 1 124 ? -3.774 -2.955 -6.795 1.00 91.38 124 ASN A O 1
ATOM 912 N N . ALA A 1 125 ? -1.665 -3.493 -7.357 1.00 92.75 125 ALA A N 1
ATOM 913 C CA . ALA A 1 125 ? -1.942 -4.862 -7.770 1.00 92.75 125 ALA A CA 1
ATOM 914 C C . ALA A 1 125 ? -2.629 -5.672 -6.660 1.00 92.75 125 ALA A C 1
ATOM 916 O O . ALA A 1 125 ? -3.565 -6.415 -6.956 1.00 92.75 125 ALA A O 1
ATOM 917 N N . LEU A 1 126 ? -2.245 -5.475 -5.391 1.00 94.25 126 LEU A N 1
ATOM 918 C CA . LEU A 1 126 ? -2.923 -6.119 -4.261 1.00 94.25 126 LEU A CA 1
ATOM 919 C C . LEU A 1 126 ? -4.380 -5.678 -4.143 1.00 94.25 126 LEU A C 1
ATOM 921 O O . LEU A 1 126 ? -5.276 -6.511 -4.024 1.00 94.25 126 LEU A O 1
ATOM 925 N N . TYR A 1 127 ? -4.624 -4.373 -4.229 1.00 95.25 127 TYR A N 1
ATOM 926 C CA . TYR A 1 127 ? -5.976 -3.833 -4.165 1.00 95.25 127 TYR A CA 1
ATOM 927 C C . TYR A 1 127 ? -6.835 -4.334 -5.339 1.00 95.25 127 TYR A C 1
ATOM 929 O O . TYR A 1 127 ? -7.963 -4.781 -5.141 1.00 95.25 127 TYR A O 1
ATOM 937 N N . SER A 1 128 ? -6.272 -4.333 -6.550 1.00 94.25 128 SER A N 1
ATOM 938 C CA . SER A 1 128 ? -6.911 -4.842 -7.768 1.00 94.25 128 SER A CA 1
ATOM 939 C C . SER A 1 128 ? -7.309 -6.318 -7.649 1.00 94.25 128 SER A C 1
ATOM 941 O O . SER A 1 128 ? -8.413 -6.696 -8.035 1.00 94.25 128 SER A O 1
ATOM 943 N N . ALA A 1 129 ? -6.443 -7.151 -7.061 1.00 93.06 129 ALA A N 1
ATOM 944 C CA . ALA A 1 129 ? -6.720 -8.568 -6.842 1.00 93.06 129 ALA A CA 1
ATOM 945 C C . ALA A 1 129 ? -7.845 -8.803 -5.819 1.00 93.06 129 ALA A C 1
ATOM 947 O O . ALA A 1 129 ? -8.617 -9.750 -5.964 1.00 93.06 129 ALA A O 1
ATOM 948 N N . MET A 1 130 ? -7.957 -7.943 -4.801 1.00 92.50 130 MET A N 1
ATOM 949 C CA . MET A 1 130 ? -9.000 -8.044 -3.774 1.00 92.50 130 MET A CA 1
ATOM 950 C C . MET A 1 130 ? -10.360 -7.504 -4.233 1.00 92.50 130 MET A C 1
ATOM 952 O O . MET A 1 130 ? -11.394 -8.020 -3.810 1.00 92.50 130 MET A O 1
ATOM 956 N N . TYR A 1 131 ? -10.374 -6.481 -5.092 1.00 94.38 131 TYR A N 1
ATOM 957 C CA . TYR A 1 131 ? -11.594 -5.790 -5.526 1.00 94.38 131 TYR A CA 1
ATOM 958 C C . TYR A 1 131 ? -11.688 -5.662 -7.060 1.00 94.38 131 TYR A C 1
ATOM 960 O O . TYR A 1 131 ? -11.860 -4.554 -7.574 1.00 94.38 131 TYR A O 1
ATOM 968 N N . PRO A 1 132 ? -11.607 -6.770 -7.825 1.00 93.88 132 PRO A N 1
ATOM 969 C CA . PRO A 1 132 ? -11.467 -6.724 -9.284 1.00 93.88 132 PRO A CA 1
ATOM 970 C C . PRO A 1 132 ? -12.682 -6.127 -10.006 1.00 93.88 132 PRO A C 1
ATOM 972 O O . PRO A 1 132 ? -12.540 -5.544 -11.078 1.00 93.88 132 PRO A O 1
ATOM 975 N N . SER A 1 133 ? -13.882 -6.254 -9.430 1.00 95.12 133 SER A N 1
ATOM 976 C CA . SER A 1 133 ? -15.113 -5.671 -9.978 1.00 95.12 133 SER A CA 1
ATOM 977 C C . SER A 1 133 ? -15.206 -4.160 -9.788 1.00 95.12 133 SER A C 1
ATOM 979 O O . SER A 1 133 ? -15.866 -3.486 -10.573 1.00 95.12 133 SER A O 1
ATOM 981 N N . ASP A 1 134 ? -14.578 -3.635 -8.737 1.00 95.25 134 ASP A N 1
ATOM 982 C CA . ASP A 1 134 ? -14.690 -2.232 -8.342 1.00 95.25 134 ASP A CA 1
ATOM 983 C C . ASP A 1 134 ? -13.496 -1.409 -8.848 1.00 95.25 134 ASP A C 1
ATOM 985 O O . ASP A 1 134 ? -13.650 -0.260 -9.261 1.00 95.25 134 ASP A O 1
ATOM 989 N N . TRP A 1 135 ? -12.298 -2.003 -8.869 1.00 94.50 135 TRP A N 1
ATOM 990 C CA . TRP A 1 135 ? -11.046 -1.352 -9.264 1.00 94.50 135 TRP A CA 1
ATOM 991 C C . TRP A 1 135 ? -10.830 -1.338 -10.786 1.00 94.50 135 TRP A C 1
ATOM 993 O O . TRP A 1 135 ? -9.824 -1.813 -11.317 1.00 94.50 135 TRP A O 1
ATOM 1003 N N . THR A 1 136 ? -11.805 -0.794 -11.511 1.00 93.06 136 THR A N 1
ATOM 1004 C CA . THR A 1 136 ? -11.788 -0.718 -12.981 1.00 93.06 136 THR A CA 1
ATOM 1005 C C . THR A 1 136 ? -10.718 0.248 -13.511 1.00 93.06 136 THR A C 1
ATOM 1007 O O . THR A 1 136 ? -10.202 1.093 -12.778 1.00 93.06 136 THR A O 1
ATOM 1010 N N . GLN A 1 137 ? -10.397 0.169 -14.809 1.00 89.50 137 GLN A N 1
ATOM 1011 C CA . GLN A 1 137 ? -9.448 1.102 -15.445 1.00 89.50 137 GLN A CA 1
ATOM 1012 C C . GLN A 1 137 ? -9.912 2.564 -15.365 1.00 89.50 137 GLN A C 1
ATOM 1014 O O . GLN A 1 137 ? -9.083 3.456 -15.216 1.00 89.50 137 GLN A O 1
ATOM 1019 N N . GLU A 1 138 ? -11.224 2.798 -15.419 1.00 91.44 138 GLU A N 1
ATOM 1020 C CA . GLU A 1 138 ? -11.830 4.124 -15.268 1.00 91.44 138 GLU A CA 1
ATOM 1021 C C . GLU A 1 138 ? -11.549 4.699 -13.871 1.00 91.44 138 GLU A C 1
ATOM 1023 O O . GLU A 1 138 ? -11.048 5.814 -13.737 1.00 91.44 138 GLU A O 1
ATOM 1028 N N . VAL A 1 139 ? -11.781 3.899 -12.824 1.00 93.25 139 VAL A N 1
ATOM 1029 C CA . VAL A 1 139 ? -11.494 4.281 -11.431 1.00 93.25 139 VAL A CA 1
ATOM 1030 C C . VAL A 1 139 ? -9.998 4.535 -11.236 1.00 93.25 139 VAL A C 1
ATOM 1032 O O . VAL A 1 139 ? -9.614 5.555 -10.668 1.00 93.25 139 VAL A O 1
ATOM 1035 N N . GLN A 1 140 ? -9.144 3.651 -11.760 1.00 91.62 140 GLN A N 1
ATOM 1036 C CA . GLN A 1 140 ? -7.688 3.816 -11.708 1.00 91.62 140 GLN A CA 1
ATOM 1037 C C . GLN A 1 140 ? -7.230 5.113 -12.380 1.00 91.62 140 GLN A C 1
ATOM 1039 O O . GLN A 1 140 ? -6.362 5.806 -11.851 1.00 91.62 140 GLN A O 1
ATOM 1044 N N . HIS A 1 141 ? -7.814 5.452 -13.533 1.00 89.38 141 HIS A N 1
ATOM 1045 C CA . HIS A 1 141 ? -7.501 6.686 -14.241 1.00 89.38 141 HIS A CA 1
ATOM 1046 C C . HIS A 1 141 ? -7.876 7.912 -13.407 1.00 89.38 141 HIS A C 1
ATOM 1048 O O . HIS A 1 141 ? -7.013 8.755 -13.177 1.00 89.38 141 HIS A O 1
ATOM 1054 N N . GLN A 1 142 ? -9.106 7.963 -12.882 1.00 91.56 142 GLN A N 1
ATOM 1055 C CA . GLN A 1 142 ? -9.574 9.072 -12.044 1.00 91.56 142 GLN A CA 1
ATOM 1056 C C . GLN A 1 142 ? -8.676 9.278 -10.816 1.00 91.56 142 GLN A C 1
ATOM 1058 O O . GLN A 1 142 ? -8.265 10.405 -10.538 1.00 91.56 142 GLN A O 1
ATOM 1063 N N . VAL A 1 143 ? -8.287 8.195 -10.133 1.00 92.00 143 VAL A N 1
ATOM 1064 C CA . VAL A 1 143 ? -7.377 8.259 -8.976 1.00 92.00 143 VAL A CA 1
ATOM 1065 C C . VAL A 1 143 ? -5.985 8.760 -9.364 1.00 92.00 143 VAL A C 1
ATOM 1067 O O . VAL A 1 143 ? -5.396 9.554 -8.631 1.00 92.00 143 VAL A O 1
ATOM 1070 N N . ALA A 1 144 ? -5.457 8.329 -10.512 1.00 89.06 144 ALA A N 1
ATOM 1071 C CA . ALA A 1 144 ? -4.135 8.734 -10.986 1.00 89.06 144 ALA A CA 1
ATOM 1072 C C . ALA A 1 144 ? -4.079 10.193 -11.474 1.00 89.06 144 ALA A C 1
ATOM 1074 O O . ALA A 1 144 ? -3.003 10.796 -11.473 1.00 89.06 144 ALA A O 1
ATOM 1075 N N . THR A 1 145 ? -5.206 10.754 -11.923 1.00 89.00 145 THR A N 1
ATOM 1076 C CA . THR A 1 145 ? -5.281 12.126 -12.451 1.00 89.00 145 THR A CA 1
ATOM 1077 C C . THR A 1 145 ? -5.743 13.167 -11.440 1.00 89.00 145 THR A C 1
ATOM 1079 O O . THR A 1 145 ? -5.556 14.357 -11.696 1.00 89.00 145 THR A O 1
ATOM 1082 N N . ALA A 1 146 ? -6.340 12.742 -10.326 1.00 92.06 146 ALA A N 1
ATOM 1083 C CA . ALA A 1 146 ? -6.764 13.636 -9.257 1.00 92.06 146 ALA A CA 1
ATOM 1084 C C . ALA A 1 146 ? -5.568 14.394 -8.659 1.00 92.06 146 ALA A C 1
ATOM 1086 O O . ALA A 1 146 ? -4.494 13.824 -8.462 1.00 92.06 146 ALA A O 1
ATOM 1087 N N . ASN A 1 147 ? -5.756 15.682 -8.374 1.00 92.00 147 ASN A N 1
ATOM 1088 C CA . ASN A 1 147 ? -4.766 16.527 -7.702 1.00 92.00 147 ASN A CA 1
ATOM 1089 C C . ASN A 1 147 ? -5.206 16.867 -6.280 1.00 92.00 147 ASN A C 1
ATOM 1091 O O . ASN A 1 147 ? -4.361 17.119 -5.421 1.00 92.00 147 ASN A O 1
ATOM 1095 N N . THR A 1 148 ? -6.515 16.856 -6.030 1.00 93.81 148 THR A N 1
ATOM 1096 C CA . THR A 1 148 ? -7.099 16.987 -4.696 1.00 93.81 148 THR A CA 1
ATOM 1097 C C . THR A 1 148 ? -8.142 15.894 -4.452 1.00 93.81 148 THR A C 1
ATOM 1099 O O . THR A 1 148 ? -8.504 15.140 -5.355 1.00 93.81 148 THR A O 1
ATOM 1102 N N . ILE A 1 149 ? -8.616 15.766 -3.211 1.00 92.31 149 ILE A N 1
ATOM 1103 C CA . ILE A 1 149 ? -9.660 14.787 -2.871 1.00 92.31 149 ILE A CA 1
ATOM 1104 C C . ILE A 1 149 ? -10.991 15.155 -3.521 1.00 92.31 149 ILE A C 1
ATOM 1106 O O . ILE A 1 149 ? -11.756 14.272 -3.891 1.00 92.31 149 ILE A O 1
ATOM 1110 N N . GLU A 1 150 ? -11.257 16.446 -3.690 1.00 94.06 150 GLU A N 1
ATOM 1111 C CA . GLU A 1 150 ? -12.486 16.963 -4.287 1.00 94.06 150 GLU A CA 1
ATOM 1112 C C . GLU A 1 150 ? -12.613 16.606 -5.776 1.00 94.06 150 GLU A C 1
ATOM 1114 O O . GLU A 1 150 ? -13.726 16.572 -6.298 1.00 94.06 150 GLU A O 1
ATOM 1119 N N . ASP A 1 151 ? -11.496 16.285 -6.442 1.00 94.12 151 ASP A N 1
ATOM 1120 C CA . ASP A 1 151 ? -11.491 15.757 -7.811 1.00 94.12 151 ASP A CA 1
ATOM 1121 C C . ASP A 1 151 ? -12.046 14.320 -7.882 1.00 94.12 151 ASP A C 1
ATOM 1123 O O . ASP A 1 151 ? -12.446 13.852 -8.951 1.00 94.12 151 ASP A O 1
ATOM 1127 N N . LEU A 1 152 ? -12.061 13.591 -6.761 1.00 94.62 152 LEU A N 1
ATOM 1128 C CA . LEU A 1 152 ? -12.549 12.218 -6.702 1.00 94.62 152 LEU A CA 1
ATOM 1129 C C . LEU A 1 152 ? -14.067 12.206 -6.522 1.00 94.62 152 LEU A C 1
ATOM 1131 O O . LEU A 1 152 ? -14.614 12.746 -5.559 1.00 94.62 152 LEU A O 1
ATOM 1135 N N . SER A 1 153 ? -14.766 11.504 -7.415 1.00 95.62 153 SER A N 1
ATOM 1136 C CA . SER A 1 153 ? -16.195 11.264 -7.222 1.00 95.62 153 SER A CA 1
ATOM 1137 C C . SER A 1 153 ? -16.449 10.460 -5.942 1.00 95.62 153 SER A C 1
ATOM 1139 O O . SER A 1 153 ? -15.638 9.622 -5.537 1.00 95.62 153 SER A O 1
ATOM 1141 N N . THR A 1 154 ? -17.625 10.642 -5.336 1.00 95.81 154 THR A N 1
ATOM 1142 C CA . THR A 1 154 ? -18.034 9.869 -4.151 1.00 95.81 154 THR A CA 1
ATOM 1143 C C . THR A 1 154 ? -17.927 8.364 -4.394 1.00 95.81 154 THR A C 1
ATOM 1145 O O . THR A 1 154 ? -17.442 7.644 -3.529 1.00 95.81 154 THR A O 1
ATOM 1148 N N . SER A 1 155 ? -18.298 7.899 -5.592 1.00 96.56 155 SER A N 1
ATOM 1149 C CA . SER A 1 155 ? -18.196 6.484 -5.960 1.00 96.56 155 SER A CA 1
ATOM 1150 C C . SER A 1 155 ? -16.751 5.973 -5.965 1.00 96.56 155 SER A C 1
ATOM 1152 O O . SER A 1 155 ? -16.480 4.896 -5.443 1.00 96.56 155 SER A O 1
ATOM 1154 N N . VAL A 1 156 ? -15.799 6.763 -6.474 1.00 96.25 156 VAL A N 1
ATOM 1155 C CA . VAL A 1 156 ? -14.374 6.401 -6.471 1.00 96.25 156 VAL A CA 1
ATOM 1156 C C . VAL A 1 156 ? -13.840 6.349 -5.047 1.00 96.25 156 VAL A C 1
ATOM 1158 O O . VAL A 1 156 ? -13.166 5.389 -4.678 1.00 96.25 156 VAL A O 1
ATOM 1161 N N . LEU A 1 157 ? -14.185 7.337 -4.222 1.00 96.31 157 LEU A N 1
ATOM 1162 C CA . LEU A 1 157 ? -13.779 7.361 -2.823 1.00 96.31 157 LEU A CA 1
ATOM 1163 C C . LEU A 1 157 ? -14.348 6.163 -2.041 1.00 96.31 157 LEU A C 1
ATOM 1165 O O . LEU A 1 157 ? -13.649 5.564 -1.223 1.00 96.31 157 LEU A O 1
ATOM 1169 N N . GLU A 1 158 ? -15.596 5.773 -2.305 1.00 96.38 158 GLU A N 1
ATOM 1170 C CA . GLU A 1 158 ? -16.208 4.579 -1.714 1.00 96.38 158 GLU A CA 1
ATOM 1171 C C . GLU A 1 158 ? -15.474 3.297 -2.091 1.00 96.38 158 GLU A C 1
ATOM 1173 O O . GLU A 1 158 ? -15.238 2.464 -1.212 1.00 96.38 158 GLU A O 1
ATOM 1178 N N . VAL A 1 159 ? -15.058 3.170 -3.356 1.00 97.25 159 VAL A N 1
ATOM 1179 C CA . VAL A 1 159 ? -14.183 2.077 -3.786 1.00 97.25 159 VAL A CA 1
ATOM 1180 C C . VAL A 1 159 ? -12.885 2.141 -2.987 1.00 97.25 159 VAL A C 1
ATOM 1182 O O . VAL A 1 159 ? -12.623 1.236 -2.202 1.00 97.25 159 VAL A O 1
ATOM 1185 N N . MET A 1 160 ? -12.119 3.232 -3.058 1.00 96.88 160 MET A N 1
ATOM 1186 C CA . MET A 1 160 ? -10.820 3.353 -2.372 1.00 96.88 160 MET A CA 1
ATOM 1187 C C . MET A 1 160 ? -10.874 3.003 -0.875 1.00 96.88 160 MET A C 1
ATOM 1189 O O . MET A 1 160 ? -9.945 2.393 -0.348 1.00 96.88 160 MET A O 1
ATOM 1193 N N . LEU A 1 161 ? -11.971 3.343 -0.191 1.00 97.19 161 LEU A N 1
ATOM 1194 C CA . LEU A 1 161 ? -12.158 3.107 1.242 1.00 97.19 161 LEU A CA 1
ATOM 1195 C C . LEU A 1 161 ? -12.808 1.757 1.585 1.00 97.19 161 LEU A C 1
ATOM 1197 O O . LEU A 1 161 ? -13.005 1.472 2.767 1.00 97.19 161 LEU A O 1
ATOM 1201 N N . LYS A 1 162 ? -13.130 0.906 0.605 1.00 96.12 162 LYS A N 1
ATOM 1202 C CA . LYS A 1 162 ? -13.832 -0.374 0.808 1.00 96.12 162 LYS A CA 1
ATOM 1203 C C . LYS A 1 162 ? -13.130 -1.283 1.821 1.00 96.12 162 LYS A C 1
ATOM 1205 O O . LYS A 1 162 ? -13.774 -1.781 2.744 1.00 96.12 162 LYS A O 1
ATOM 1210 N N . SER A 1 163 ? -11.803 -1.407 1.730 1.00 95.94 163 SER A N 1
ATOM 1211 C CA . SER A 1 163 ? -11.011 -2.192 2.688 1.00 95.94 163 SER A CA 1
ATOM 1212 C C . SER A 1 163 ? -11.059 -1.618 4.106 1.00 95.94 163 SER A C 1
ATOM 1214 O O . SER A 1 163 ? -11.160 -2.371 5.072 1.00 95.94 163 SER A O 1
ATOM 1216 N N . VAL A 1 164 ? -11.022 -0.288 4.241 1.00 97.00 164 VAL A N 1
ATOM 1217 C CA . VAL A 1 164 ? -11.089 0.399 5.542 1.00 97.00 164 VAL A CA 1
ATOM 1218 C C . VAL A 1 164 ? -12.475 0.248 6.154 1.00 97.00 164 VAL A C 1
ATOM 1220 O O . VAL A 1 164 ? -12.584 -0.033 7.341 1.00 97.00 164 VAL A O 1
ATOM 1223 N N . ARG A 1 165 ? -13.539 0.374 5.353 1.00 95.31 165 ARG A N 1
ATOM 1224 C CA . ARG A 1 165 ? -14.923 0.148 5.797 1.00 95.31 165 ARG A CA 1
ATOM 1225 C C . ARG A 1 165 ? -15.141 -1.287 6.267 1.00 95.31 165 ARG A C 1
ATOM 1227 O O . ARG A 1 165 ? -15.822 -1.489 7.267 1.00 95.31 165 ARG A O 1
ATOM 1234 N N . SER A 1 166 ? -14.533 -2.264 5.595 1.00 93.69 166 SER A N 1
ATOM 1235 C CA . SER A 1 166 ? -14.556 -3.662 6.037 1.00 93.69 166 SER A CA 1
ATOM 1236 C C . SER A 1 166 ? -13.878 -3.831 7.402 1.00 93.69 166 SER A C 1
ATOM 1238 O O . SER A 1 166 ? -14.458 -4.424 8.312 1.00 93.69 166 SER A O 1
ATOM 1240 N N . LEU A 1 167 ? -12.688 -3.244 7.589 1.00 93.56 167 LEU A N 1
ATOM 1241 C CA . LEU A 1 167 ? -11.984 -3.265 8.876 1.00 93.56 167 LEU A CA 1
ATOM 1242 C C . LEU A 1 167 ? -12.797 -2.567 9.979 1.00 93.56 167 LEU A C 1
ATOM 1244 O O . LEU A 1 167 ? -13.050 -3.161 11.024 1.00 93.56 167 LEU A O 1
ATOM 1248 N N . ALA A 1 168 ? -13.273 -1.351 9.721 1.00 93.06 168 ALA A N 1
ATOM 1249 C CA . ALA A 1 168 ? -14.161 -0.584 10.592 1.00 93.06 168 ALA A CA 1
ATOM 1250 C C . ALA A 1 168 ? -15.401 -1.389 11.020 1.00 93.06 168 ALA A C 1
ATOM 1252 O O . ALA A 1 168 ? -15.699 -1.501 12.208 1.00 93.06 168 ALA A O 1
ATOM 1253 N N . SER A 1 169 ? -16.080 -2.029 10.064 1.00 91.00 169 SER A N 1
ATOM 1254 C CA . SER A 1 169 ? -17.241 -2.872 10.346 1.00 91.00 169 SER A CA 1
ATOM 1255 C C . SER A 1 169 ? -16.881 -4.066 11.231 1.00 91.00 169 SER A C 1
ATOM 1257 O O . SER A 1 169 ? -17.624 -4.364 12.167 1.00 91.00 169 SER A O 1
ATOM 1259 N N . SER A 1 170 ? -15.730 -4.711 11.010 1.00 89.31 170 SER A N 1
ATOM 1260 C CA . SER A 1 170 ? -15.265 -5.815 11.863 1.00 89.31 170 SER A CA 1
ATOM 1261 C C . SER A 1 170 ? -14.964 -5.373 13.299 1.00 89.31 170 SER A C 1
ATOM 1263 O O . SER A 1 170 ? -15.198 -6.129 14.240 1.00 89.31 170 SER A O 1
ATOM 1265 N N . ILE A 1 171 ? -14.492 -4.133 13.482 1.00 87.75 171 ILE A N 1
ATOM 1266 C CA . ILE A 1 171 ? -14.244 -3.547 14.803 1.00 87.75 171 ILE A CA 1
ATOM 1267 C C . ILE A 1 171 ? -15.572 -3.358 15.545 1.00 87.75 171 ILE A C 1
ATOM 1269 O O . ILE A 1 171 ? -15.686 -3.772 16.697 1.00 87.75 171 ILE A O 1
ATOM 1273 N N . SER A 1 172 ? -16.586 -2.787 14.886 1.00 84.50 172 SER A N 1
ATOM 1274 C CA . SER A 1 172 ? -17.873 -2.487 15.531 1.00 84.50 172 SER A CA 1
ATOM 1275 C C . SER A 1 172 ? -18.779 -3.713 15.704 1.00 84.50 172 SER A C 1
ATOM 1277 O O . SER A 1 172 ? -19.440 -3.851 16.730 1.00 84.50 172 SER A O 1
ATOM 1279 N N . SER A 1 173 ? -18.836 -4.605 14.711 1.00 79.62 173 SER A N 1
ATOM 1280 C CA . SER A 1 173 ? -19.762 -5.750 14.690 1.00 79.62 173 SER A CA 1
ATOM 1281 C C . SER A 1 173 ? -19.189 -7.030 15.303 1.00 79.62 173 SER A C 1
ATOM 1283 O O . SER A 1 173 ? -19.939 -7.981 15.518 1.00 79.62 173 SER A O 1
ATOM 1285 N N . LYS A 1 174 ? -17.872 -7.079 15.561 1.00 70.00 174 LYS A N 1
ATOM 1286 C CA . LYS A 1 174 ? -17.124 -8.294 15.943 1.00 70.00 174 LYS A CA 1
ATOM 1287 C C . LYS A 1 174 ? -17.308 -9.472 14.973 1.00 70.00 174 LYS A C 1
ATOM 1289 O O . LYS A 1 174 ? -17.067 -10.616 15.348 1.00 70.00 174 LYS A O 1
ATOM 1294 N N . THR A 1 175 ? -17.739 -9.209 13.739 1.00 72.12 175 THR A N 1
ATOM 1295 C CA . THR A 1 175 ? -17.785 -10.214 12.675 1.00 72.12 175 THR A CA 1
ATOM 1296 C C . THR A 1 175 ? -16.568 -10.040 11.781 1.00 72.12 175 THR A C 1
ATOM 1298 O O . THR A 1 175 ? -16.276 -8.939 11.316 1.00 72.12 175 THR A O 1
ATOM 1301 N N . GLU A 1 176 ? -15.810 -11.116 11.589 1.00 66.88 176 GLU A N 1
ATOM 1302 C CA . GLU A 1 176 ? -14.564 -11.081 10.832 1.00 66.88 176 GLU A CA 1
ATOM 1303 C C . GLU A 1 176 ? -14.740 -11.819 9.510 1.00 66.88 176 GLU A C 1
ATOM 1305 O O . GLU A 1 176 ? -14.890 -13.039 9.472 1.00 66.88 176 GLU A O 1
ATOM 1310 N N . GLN A 1 177 ? -14.702 -11.065 8.414 1.00 78.75 177 GLN A N 1
ATOM 1311 C CA . GLN A 1 177 ? -14.457 -11.621 7.093 1.00 78.75 177 GLN A CA 1
ATOM 1312 C C . GLN A 1 177 ? -13.065 -11.170 6.658 1.00 78.75 177 GLN A C 1
ATOM 1314 O O . GLN A 1 177 ? -12.880 -10.064 6.151 1.00 78.75 177 GLN A O 1
ATOM 1319 N N . LEU A 1 178 ? -12.075 -12.018 6.927 1.00 84.94 178 LEU A N 1
ATOM 1320 C CA . LEU A 1 178 ? -10.682 -11.782 6.568 1.00 84.94 178 LEU A CA 1
ATOM 1321 C C . LEU A 1 178 ? -10.319 -12.629 5.350 1.00 84.94 178 LEU A C 1
ATOM 1323 O O . LEU A 1 178 ? -10.703 -13.794 5.248 1.00 84.94 178 LEU A O 1
ATOM 1327 N N . ALA A 1 179 ? -9.557 -12.037 4.438 1.00 88.62 179 ALA A N 1
ATOM 1328 C CA . ALA A 1 179 ? -8.868 -12.773 3.392 1.00 88.62 179 ALA A CA 1
ATOM 1329 C C . ALA A 1 179 ? -7.438 -13.056 3.860 1.00 88.62 179 ALA A C 1
ATOM 1331 O O . ALA A 1 179 ? -6.774 -12.169 4.398 1.00 88.62 179 ALA A O 1
ATOM 1332 N N . ALA A 1 180 ? -6.961 -14.282 3.655 1.00 90.44 180 ALA A N 1
ATOM 1333 C CA . ALA A 1 180 ? -5.564 -14.602 3.908 1.00 90.44 180 ALA A CA 1
ATOM 1334 C C . ALA A 1 180 ? -4.678 -13.886 2.877 1.00 90.44 180 ALA A C 1
ATOM 1336 O O . ALA A 1 180 ? -4.923 -13.989 1.674 1.00 90.44 180 ALA A O 1
ATOM 1337 N N . LEU A 1 181 ? -3.643 -13.190 3.351 1.00 91.62 181 LEU A N 1
ATOM 1338 C CA . LEU A 1 181 ? -2.598 -12.629 2.501 1.00 91.62 181 LEU A CA 1
ATOM 1339 C C . LEU A 1 181 ? -1.425 -13.619 2.466 1.00 91.62 181 LEU A C 1
ATOM 1341 O O . LEU A 1 181 ? -0.708 -13.722 3.463 1.00 91.62 181 LEU A O 1
ATOM 1345 N N . PRO A 1 182 ? -1.227 -14.376 1.373 1.00 89.56 182 PRO A N 1
ATOM 1346 C CA . PRO A 1 182 ? -0.085 -15.270 1.275 1.00 89.56 182 PRO A CA 1
ATOM 1347 C C . PRO A 1 182 ? 1.211 -14.456 1.269 1.00 89.56 182 PRO A C 1
ATOM 1349 O O . PRO A 1 182 ? 1.381 -13.533 0.473 1.00 89.56 182 PRO A O 1
ATOM 1352 N N . LEU A 1 183 ? 2.130 -14.826 2.158 1.00 91.56 183 LEU A N 1
ATOM 1353 C CA . LEU A 1 183 ? 3.470 -14.262 2.231 1.00 91.56 183 LEU A CA 1
ATOM 1354 C C . LEU A 1 183 ? 4.481 -15.310 1.769 1.00 91.56 183 LEU A C 1
ATOM 1356 O O . LEU A 1 183 ? 4.364 -16.492 2.085 1.00 91.56 183 LEU A O 1
ATOM 1360 N N . MET A 1 184 ? 5.479 -14.863 1.020 1.00 90.12 184 MET A N 1
ATOM 1361 C CA . MET A 1 184 ? 6.589 -15.672 0.534 1.00 90.12 184 MET A CA 1
ATOM 1362 C C . MET A 1 184 ? 7.869 -15.151 1.169 1.00 90.12 184 MET A C 1
ATOM 1364 O O . MET A 1 184 ? 8.208 -13.983 0.978 1.00 90.12 184 MET A O 1
ATOM 1368 N N . LEU A 1 185 ? 8.580 -16.013 1.890 1.00 89.56 185 LEU A N 1
ATOM 1369 C CA . LEU A 1 185 ? 9.918 -15.716 2.382 1.00 89.56 185 LEU A CA 1
ATOM 1370 C C . LEU A 1 185 ? 10.934 -16.078 1.295 1.00 89.56 185 LEU A C 1
ATOM 1372 O O . LEU A 1 185 ? 10.992 -17.220 0.843 1.00 89.56 185 LEU A O 1
ATOM 1376 N N . ASN A 1 186 ? 11.703 -15.091 0.856 1.00 87.50 186 ASN A N 1
ATOM 1377 C CA . ASN A 1 186 ? 12.697 -15.211 -0.201 1.00 87.50 186 ASN A CA 1
ATOM 1378 C C . ASN A 1 186 ? 14.081 -15.041 0.419 1.00 87.50 186 ASN A C 1
ATOM 1380 O O . ASN A 1 186 ? 14.275 -14.150 1.244 1.00 87.50 186 ASN A O 1
ATOM 1384 N N . HIS A 1 187 ? 15.024 -15.867 -0.021 1.00 86.94 187 HIS A N 1
ATOM 1385 C CA . HIS A 1 187 ? 16.442 -15.726 0.278 1.00 86.94 187 HIS A CA 1
ATOM 1386 C C . HIS A 1 187 ? 17.158 -15.319 -1.008 1.00 86.94 187 HIS A C 1
ATOM 1388 O O . HIS A 1 187 ? 17.061 -16.024 -2.017 1.00 86.94 187 HIS A O 1
ATOM 1394 N N . LEU A 1 188 ? 17.814 -14.164 -0.989 1.00 83.69 188 LEU A N 1
ATOM 1395 C CA . LEU A 1 188 ? 18.602 -13.646 -2.097 1.00 83.69 188 LEU A CA 1
ATOM 1396 C C . LEU A 1 188 ? 20.082 -13.749 -1.735 1.00 83.69 188 LEU A C 1
ATOM 1398 O O . LEU A 1 188 ? 20.526 -13.153 -0.759 1.00 83.69 188 LEU A O 1
ATOM 1402 N N . GLU A 1 189 ? 20.824 -14.496 -2.547 1.00 83.19 189 GLU A N 1
ATOM 1403 C CA . GLU A 1 189 ? 22.277 -14.647 -2.449 1.00 83.19 189 GLU A CA 1
ATOM 1404 C C . GLU A 1 189 ? 22.911 -13.760 -3.537 1.00 83.19 189 GLU A C 1
ATOM 1406 O O . GLU A 1 189 ? 22.664 -13.965 -4.731 1.00 83.19 189 GLU A O 1
ATOM 1411 N N . SER A 1 190 ? 23.703 -12.758 -3.149 1.00 79.12 190 SER A N 1
ATOM 1412 C CA . SER A 1 190 ? 24.407 -11.865 -4.077 1.00 79.12 190 SER A CA 1
ATOM 1413 C C . SER A 1 190 ? 25.874 -11.708 -3.679 1.00 79.12 190 SER A C 1
ATOM 1415 O O . SER A 1 190 ? 26.267 -10.740 -3.033 1.00 79.12 190 SER A O 1
ATOM 1417 N N . GLY A 1 191 ? 26.714 -12.649 -4.116 1.00 81.31 191 GLY A N 1
ATOM 1418 C CA . GLY A 1 191 ? 28.117 -12.688 -3.701 1.00 81.31 191 GLY A CA 1
ATOM 1419 C C . GLY A 1 191 ? 28.223 -13.143 -2.248 1.00 81.31 191 GLY A C 1
ATOM 1420 O O . GLY A 1 191 ? 27.728 -14.220 -1.932 1.00 81.31 191 GLY A O 1
ATOM 1421 N N . ASP A 1 192 ? 28.841 -12.321 -1.398 1.00 80.56 192 ASP A N 1
ATOM 1422 C CA . ASP A 1 192 ? 28.937 -12.565 0.050 1.00 80.56 192 ASP A CA 1
ATOM 1423 C C . ASP A 1 192 ? 27.741 -11.980 0.833 1.00 80.56 192 ASP A C 1
ATOM 1425 O O . ASP A 1 192 ? 27.637 -12.193 2.040 1.00 80.56 192 ASP A O 1
ATOM 1429 N N . ASP A 1 193 ? 26.836 -11.255 0.162 1.00 81.12 193 ASP A N 1
ATOM 1430 C CA . ASP A 1 193 ? 25.643 -10.681 0.785 1.00 81.12 193 ASP A CA 1
ATOM 1431 C C . ASP A 1 193 ? 24.473 -11.676 0.727 1.00 81.12 193 ASP A C 1
ATOM 1433 O O . ASP A 1 193 ? 24.029 -12.093 -0.351 1.00 81.12 193 ASP A O 1
ATOM 1437 N N . GLU A 1 194 ? 23.945 -12.022 1.901 1.00 84.81 194 GLU A N 1
ATOM 1438 C CA . GLU A 1 194 ? 22.706 -12.780 2.074 1.00 84.81 194 GLU A CA 1
ATOM 1439 C C . GLU A 1 194 ? 21.593 -11.840 2.542 1.00 84.81 194 GLU A C 1
ATOM 1441 O O . GLU A 1 194 ? 21.754 -11.087 3.504 1.00 84.81 194 GLU A O 1
ATOM 1446 N N . GLN A 1 195 ? 20.441 -11.881 1.871 1.00 86.50 195 GLN A N 1
ATOM 1447 C CA . GLN A 1 195 ? 19.294 -11.055 2.230 1.00 86.50 195 GLN A CA 1
ATOM 1448 C C . GLN A 1 195 ? 18.007 -11.874 2.273 1.00 86.50 195 GLN A C 1
ATOM 1450 O O . GLN A 1 195 ? 17.628 -12.540 1.308 1.00 86.50 195 GLN A O 1
ATOM 1455 N N . TRP A 1 196 ? 17.280 -11.754 3.381 1.00 89.31 196 TRP A N 1
ATO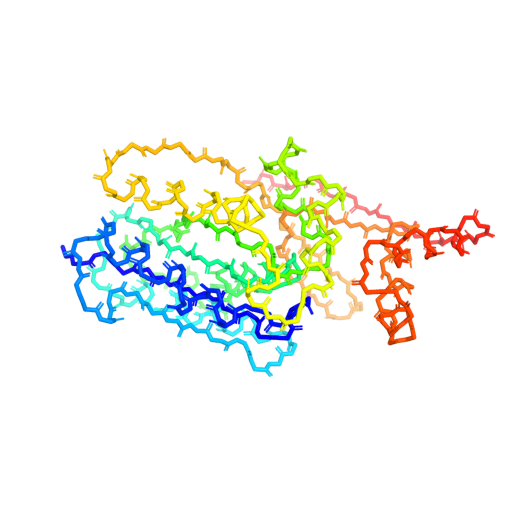M 1456 C CA . TRP A 1 196 ? 15.920 -12.264 3.509 1.00 89.31 196 TRP A CA 1
ATOM 1457 C C . TRP A 1 196 ? 14.906 -11.180 3.149 1.00 89.31 196 TRP A C 1
ATOM 1459 O O . TRP A 1 196 ? 15.055 -10.025 3.545 1.00 89.31 196 TRP A O 1
ATOM 1469 N N . LEU A 1 197 ? 13.874 -11.550 2.390 1.00 91.38 197 LEU A N 1
ATOM 1470 C CA . LEU A 1 197 ? 12.807 -10.647 1.957 1.00 91.38 197 LEU A CA 1
ATOM 1471 C C . LEU A 1 197 ? 11.443 -11.325 1.974 1.00 91.38 197 LEU A C 1
ATOM 1473 O O . LEU A 1 197 ? 11.269 -12.436 1.472 1.00 91.38 197 LEU A O 1
ATOM 1477 N N . ILE A 1 198 ? 10.435 -10.605 2.448 1.00 92.56 198 ILE A N 1
ATOM 1478 C CA . ILE A 1 198 ? 9.038 -11.019 2.365 1.00 92.56 198 ILE A CA 1
ATOM 1479 C C . ILE A 1 198 ? 8.390 -10.400 1.132 1.00 92.56 198 ILE A C 1
ATOM 1481 O O . ILE A 1 198 ? 8.378 -9.184 0.949 1.00 92.56 198 ILE A O 1
ATOM 1485 N N . SER A 1 199 ? 7.785 -11.250 0.311 1.00 93.00 199 SER A N 1
ATOM 1486 C CA . SER A 1 199 ? 6.970 -10.855 -0.838 1.00 93.00 199 SER A CA 1
ATOM 1487 C C . SER A 1 199 ? 5.511 -11.226 -0.588 1.00 93.00 199 SER A C 1
ATOM 1489 O O . SER A 1 199 ? 5.229 -12.309 -0.086 1.00 93.00 199 SER A O 1
ATOM 1491 N N . HIS A 1 200 ? 4.573 -10.347 -0.947 1.00 91.56 200 HIS A N 1
ATOM 1492 C CA . HIS A 1 200 ? 3.135 -10.532 -0.674 1.00 91.56 200 HIS A CA 1
ATOM 1493 C C . HIS A 1 200 ? 2.257 -10.560 -1.939 1.00 91.56 200 HIS A C 1
ATOM 1495 O O . HIS A 1 200 ? 1.035 -10.651 -1.855 1.00 91.56 200 HIS A O 1
ATOM 1501 N N . LEU A 1 201 ? 2.869 -10.418 -3.116 1.00 89.25 201 LEU A N 1
ATOM 1502 C CA . LEU A 1 201 ? 2.182 -10.415 -4.408 1.00 89.25 201 LEU A CA 1
ATOM 1503 C C . LEU A 1 201 ? 2.868 -11.358 -5.378 1.00 89.25 201 LEU A C 1
ATOM 1505 O O . LEU A 1 201 ? 2.327 -12.396 -5.740 1.00 89.25 201 LEU A O 1
ATOM 1509 N N . VAL A 1 202 ? 4.065 -10.972 -5.810 1.00 89.62 202 VAL A N 1
ATOM 1510 C CA . VAL A 1 202 ? 4.808 -11.659 -6.858 1.00 89.62 202 VAL A CA 1
ATOM 1511 C C . VAL A 1 202 ? 6.294 -11.505 -6.567 1.00 89.62 202 VAL A C 1
ATOM 1513 O O . VAL A 1 202 ? 6.770 -10.389 -6.379 1.00 89.62 202 VAL A O 1
ATOM 1516 N N . THR A 1 203 ? 7.023 -12.617 -6.601 1.00 89.06 203 THR A N 1
ATOM 1517 C CA . THR A 1 203 ? 8.471 -12.621 -6.835 1.00 89.06 203 THR A CA 1
ATOM 1518 C C . THR A 1 203 ? 8.670 -12.885 -8.324 1.00 89.06 203 THR A C 1
ATOM 1520 O O . THR A 1 203 ? 8.209 -13.908 -8.832 1.00 89.06 203 THR A O 1
ATOM 1523 N N . SER A 1 204 ? 9.294 -11.959 -9.053 1.00 89.31 204 SER A N 1
ATOM 1524 C CA . SER A 1 204 ? 9.432 -12.076 -10.511 1.00 89.31 204 SER A CA 1
ATOM 1525 C C . SER A 1 204 ? 10.866 -12.005 -10.997 1.00 89.31 204 SER A C 1
ATOM 1527 O O . SER A 1 204 ? 11.695 -11.340 -10.387 1.00 89.31 204 SER A O 1
ATOM 1529 N N . HIS A 1 205 ? 11.115 -12.630 -12.149 1.00 88.38 205 HIS A N 1
ATOM 1530 C CA . HIS A 1 205 ? 12.422 -12.689 -12.798 1.00 88.38 205 HIS A CA 1
ATOM 1531 C C . HIS A 1 205 ? 12.335 -12.424 -14.306 1.00 88.38 205 HIS A C 1
ATOM 1533 O O . HIS A 1 205 ? 11.244 -12.435 -14.886 1.00 88.38 205 HIS A O 1
ATOM 1539 N N . ALA A 1 206 ? 13.495 -12.223 -14.938 1.00 89.12 206 ALA A N 1
ATOM 1540 C CA . ALA A 1 206 ? 13.672 -12.065 -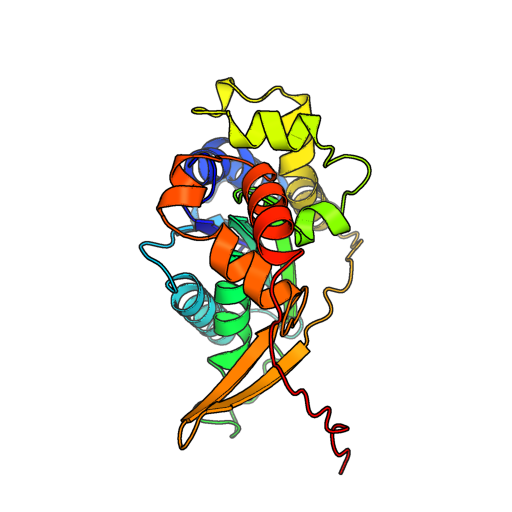16.380 1.00 89.12 206 ALA A CA 1
ATOM 1541 C C . ALA A 1 206 ? 12.716 -11.017 -16.981 1.00 89.12 206 ALA A C 1
ATOM 1543 O O . ALA A 1 206 ? 12.767 -9.853 -16.589 1.00 89.12 206 ALA A O 1
ATOM 1544 N N . LEU A 1 207 ? 11.849 -11.406 -17.923 1.00 90.88 207 LEU A N 1
ATOM 1545 C CA . LEU A 1 207 ? 11.001 -10.476 -18.674 1.00 90.88 207 LEU A CA 1
ATOM 1546 C C . LEU A 1 207 ? 10.118 -9.603 -17.770 1.00 90.88 207 LEU A C 1
ATOM 1548 O O . LEU A 1 207 ? 10.083 -8.390 -17.951 1.00 90.88 207 LEU A O 1
ATOM 1552 N N . HIS A 1 208 ? 9.420 -10.184 -16.789 1.00 91.62 208 HIS A N 1
ATOM 1553 C CA . HIS A 1 208 ? 8.526 -9.400 -15.926 1.00 91.62 208 HIS A CA 1
ATOM 1554 C C . HIS A 1 208 ? 9.308 -8.405 -15.058 1.00 91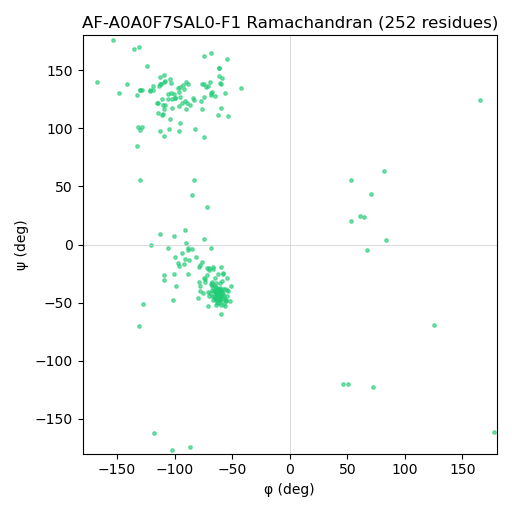.62 208 HIS A C 1
ATOM 1556 O O . HIS A 1 208 ? 8.906 -7.250 -14.933 1.00 91.62 208 HIS A O 1
ATOM 1562 N N . ALA A 1 209 ? 10.464 -8.821 -14.531 1.00 91.00 209 ALA A N 1
ATOM 1563 C CA . ALA A 1 209 ? 11.347 -7.937 -13.775 1.00 91.00 209 ALA A CA 1
ATOM 1564 C C . ALA A 1 209 ? 11.914 -6.803 -14.651 1.00 91.00 209 ALA A C 1
ATOM 1566 O O . ALA A 1 209 ? 11.946 -5.657 -14.213 1.00 91.00 209 ALA A O 1
ATOM 1567 N N . ALA A 1 210 ? 12.289 -7.094 -15.902 1.00 92.19 210 ALA A N 1
ATOM 1568 C CA . ALA A 1 210 ? 12.761 -6.088 -16.854 1.00 92.19 210 ALA A CA 1
ATOM 1569 C C . ALA A 1 210 ? 11.674 -5.056 -17.198 1.00 92.19 210 ALA A C 1
ATOM 1571 O O . ALA A 1 210 ? 11.956 -3.863 -17.251 1.00 92.19 210 ALA A O 1
ATOM 1572 N N . ILE A 1 211 ? 10.419 -5.495 -17.356 1.00 94.56 211 ILE A N 1
ATOM 1573 C CA . ILE A 1 211 ? 9.283 -4.588 -17.575 1.00 94.56 211 ILE A CA 1
ATOM 1574 C C . ILE A 1 211 ? 9.107 -3.644 -16.386 1.00 94.56 211 ILE A C 1
ATOM 1576 O O . ILE A 1 211 ? 8.934 -2.447 -16.595 1.00 94.56 211 ILE A O 1
ATOM 1580 N N . LEU A 1 212 ? 9.149 -4.159 -15.153 1.00 92.25 212 LEU A N 1
ATOM 1581 C CA . LEU A 1 212 ? 9.028 -3.323 -13.955 1.00 92.25 212 LEU A CA 1
ATOM 1582 C C . LEU A 1 212 ? 10.191 -2.333 -13.839 1.00 92.25 212 LEU A C 1
ATOM 1584 O O . LEU A 1 212 ? 9.953 -1.154 -13.591 1.00 92.25 212 LEU A O 1
ATOM 1588 N N . HIS A 1 213 ? 11.420 -2.798 -14.076 1.00 91.88 213 HIS A N 1
ATOM 1589 C CA . HIS A 1 213 ? 12.617 -1.961 -14.059 1.00 91.88 213 HIS A CA 1
ATOM 1590 C C . HIS A 1 213 ? 12.512 -0.798 -15.053 1.00 91.88 213 HIS A C 1
ATOM 1592 O O . HIS A 1 213 ? 12.671 0.360 -14.670 1.00 91.88 213 HIS A O 1
ATOM 1598 N N . ASP A 1 214 ? 12.166 -1.094 -16.307 1.00 93.81 214 ASP A N 1
ATOM 1599 C CA . ASP A 1 214 ? 12.029 -0.078 -17.350 1.00 93.81 214 ASP A CA 1
ATOM 1600 C C . ASP A 1 214 ? 10.829 0.850 -17.096 1.00 93.81 214 ASP A C 1
ATOM 1602 O O . ASP A 1 214 ? 10.898 2.038 -17.396 1.00 93.81 214 ASP A O 1
ATOM 1606 N N . ALA A 1 215 ? 9.731 0.344 -16.527 1.00 93.12 215 ALA A N 1
ATOM 1607 C CA . ALA A 1 215 ? 8.533 1.135 -16.240 1.00 93.12 215 ALA A CA 1
ATOM 1608 C C . ALA A 1 215 ? 8.717 2.159 -15.108 1.00 93.12 215 ALA A C 1
ATOM 1610 O O . ALA A 1 215 ? 7.939 3.113 -15.022 1.00 93.12 215 ALA A O 1
ATOM 1611 N N . ASP A 1 216 ? 9.698 1.953 -14.228 1.00 90.00 216 ASP A N 1
ATOM 1612 C CA . ASP A 1 216 ? 9.928 2.779 -13.041 1.00 90.00 216 ASP A CA 1
ATOM 1613 C C . ASP A 1 216 ? 11.057 3.811 -13.195 1.00 90.00 216 ASP A C 1
ATOM 1615 O O . ASP A 1 216 ? 11.368 4.523 -12.233 1.00 90.00 216 ASP A O 1
ATOM 1619 N N . THR A 1 217 ? 11.620 3.969 -14.398 1.00 91.81 217 THR A N 1
ATOM 1620 C CA . THR A 1 217 ? 12.587 5.040 -14.680 1.00 91.81 217 THR A CA 1
ATOM 1621 C C . THR A 1 217 ? 11.969 6.436 -14.482 1.00 91.81 217 THR A C 1
ATOM 1623 O O . THR A 1 217 ? 10.751 6.614 -14.645 1.00 91.81 217 THR A O 1
ATOM 1626 N N . PRO A 1 218 ? 12.772 7.462 -14.127 1.00 90.50 218 PRO A N 1
ATOM 1627 C CA . PRO A 1 218 ? 12.280 8.833 -13.968 1.00 90.50 218 PRO A CA 1
ATOM 1628 C C . PRO A 1 218 ? 11.546 9.357 -15.207 1.00 90.50 218 PRO A C 1
ATOM 1630 O O . PRO A 1 218 ? 10.507 10.006 -15.083 1.00 90.50 218 PRO A O 1
ATOM 1633 N N . GLU A 1 219 ? 12.049 9.030 -16.398 1.00 92.56 219 GLU A N 1
ATOM 1634 C CA . GLU A 1 219 ? 11.478 9.434 -17.680 1.00 92.56 219 GLU A CA 1
ATOM 1635 C C . GLU A 1 219 ? 10.088 8.821 -17.879 1.00 92.56 219 GLU A C 1
ATOM 1637 O O . GLU A 1 219 ? 9.131 9.533 -18.190 1.00 92.56 219 GLU A O 1
ATOM 1642 N N . MET A 1 220 ? 9.948 7.516 -17.621 1.00 91.69 220 MET A N 1
ATOM 1643 C CA . MET A 1 220 ? 8.673 6.807 -17.762 1.00 91.69 220 MET A CA 1
ATOM 1644 C C . MET A 1 220 ? 7.632 7.304 -16.763 1.00 91.69 220 MET A C 1
ATOM 1646 O O . MET A 1 220 ? 6.471 7.497 -17.129 1.00 91.69 220 MET A O 1
ATOM 1650 N N . ARG A 1 221 ? 8.040 7.587 -15.521 1.00 87.19 221 ARG A N 1
ATOM 1651 C CA . ARG A 1 221 ? 7.161 8.169 -14.492 1.00 87.19 221 ARG A CA 1
ATOM 1652 C C . ARG A 1 221 ? 6.717 9.591 -14.835 1.00 87.19 221 ARG A C 1
ATOM 1654 O O . ARG A 1 221 ? 5.579 9.953 -14.538 1.00 87.19 221 ARG A O 1
ATOM 1661 N N . ALA A 1 222 ? 7.582 10.384 -15.465 1.00 87.19 222 ALA A N 1
ATOM 1662 C CA . ALA A 1 222 ? 7.243 11.731 -15.915 1.00 87.19 222 ALA A CA 1
ATOM 1663 C C . ALA A 1 222 ? 6.275 11.715 -17.111 1.00 87.19 222 ALA A C 1
ATOM 1665 O O . ALA A 1 222 ? 5.331 12.505 -17.153 1.00 87.19 222 ALA A O 1
ATOM 1666 N N . GLN A 1 223 ? 6.488 10.806 -18.066 1.00 90.31 223 GLN A N 1
ATOM 1667 C CA . GLN A 1 223 ? 5.695 10.716 -19.292 1.00 90.31 223 GLN A CA 1
ATOM 1668 C C . GLN A 1 223 ? 4.335 10.033 -19.080 1.00 90.31 223 GLN A C 1
ATOM 1670 O O . GLN A 1 223 ? 3.340 10.421 -19.695 1.00 90.31 223 GLN A O 1
ATOM 1675 N N . HIS A 1 224 ? 4.269 9.029 -18.204 1.00 87.50 224 HIS A N 1
ATOM 1676 C CA . HIS A 1 224 ? 3.093 8.187 -18.007 1.00 87.50 224 HIS A CA 1
ATOM 1677 C C . HIS A 1 224 ? 2.700 8.123 -16.522 1.00 87.50 224 HIS A C 1
ATOM 1679 O O . HIS A 1 224 ? 3.259 7.362 -15.733 1.00 87.50 224 HIS A O 1
ATOM 1685 N N . LYS A 1 225 ? 1.671 8.892 -16.144 1.00 78.38 225 LYS A N 1
ATOM 1686 C CA . LYS A 1 225 ? 1.191 8.991 -14.749 1.00 78.38 225 LYS A CA 1
ATOM 1687 C C . LYS A 1 225 ? 0.464 7.739 -14.230 1.00 78.38 225 LYS A C 1
ATOM 1689 O O . LYS A 1 225 ? 0.343 7.558 -13.022 1.00 78.38 225 LYS A O 1
ATOM 1694 N N . GLY A 1 226 ? -0.035 6.895 -15.133 1.00 82.62 226 GLY A N 1
ATOM 1695 C CA . GLY A 1 226 ? -0.878 5.736 -14.824 1.00 82.62 226 GLY A CA 1
ATOM 1696 C C . GLY A 1 226 ? -0.264 4.396 -15.233 1.00 82.62 226 GLY A C 1
ATOM 1697 O O . GLY A 1 226 ? 0.928 4.290 -15.526 1.00 82.62 226 GLY A O 1
ATOM 1698 N N . ILE A 1 227 ? -1.115 3.370 -15.322 1.00 86.50 227 ILE A N 1
ATOM 1699 C CA . ILE A 1 227 ? -0.734 2.010 -15.742 1.00 86.50 227 ILE A CA 1
ATOM 1700 C C . ILE A 1 227 ? -0.132 1.938 -17.154 1.00 86.50 227 ILE A C 1
ATOM 1702 O O . ILE A 1 227 ? 0.571 0.984 -17.480 1.00 86.50 227 ILE A O 1
ATOM 1706 N N . GLU A 1 228 ? -0.371 2.958 -17.983 1.00 88.31 228 GLU A N 1
ATOM 1707 C CA . GLU A 1 228 ? 0.166 3.065 -19.343 1.00 88.31 228 GLU A CA 1
ATOM 1708 C C . GLU A 1 228 ? 1.694 2.942 -19.385 1.00 88.31 228 GLU A C 1
ATOM 1710 O O . GLU A 1 228 ? 2.234 2.408 -20.351 1.00 88.31 228 GLU A O 1
ATOM 1715 N N . ARG A 1 229 ? 2.393 3.331 -18.308 1.00 90.62 229 ARG A N 1
ATOM 1716 C CA . ARG A 1 229 ? 3.850 3.176 -18.217 1.00 90.62 229 ARG A CA 1
ATOM 1717 C C . ARG A 1 229 ? 4.290 1.716 -18.326 1.00 90.62 229 ARG A C 1
ATOM 1719 O O . ARG A 1 229 ? 5.259 1.410 -19.011 1.00 90.62 229 ARG A O 1
ATOM 1726 N N . PHE A 1 230 ? 3.534 0.798 -17.723 1.00 92.25 230 PHE A N 1
ATOM 1727 C CA . PHE A 1 230 ? 3.833 -0.632 -17.779 1.00 92.25 230 PHE A CA 1
ATOM 1728 C C . PHE A 1 230 ? 3.518 -1.219 -19.158 1.00 92.25 230 PHE A C 1
ATOM 1730 O O . PHE A 1 230 ? 4.229 -2.109 -19.615 1.00 92.25 230 PHE A O 1
ATOM 1737 N N . LYS A 1 231 ? 2.505 -0.691 -19.860 1.00 92.75 231 LYS A N 1
ATOM 1738 C CA . LYS A 1 231 ? 2.197 -1.096 -21.242 1.00 92.75 231 LYS A CA 1
ATOM 1739 C C . LYS A 1 231 ? 3.304 -0.668 -22.207 1.00 92.75 231 LYS A C 1
ATOM 1741 O O . LYS A 1 231 ? 3.748 -1.472 -23.022 1.00 92.75 231 LYS A O 1
ATOM 1746 N N . ALA A 1 232 ? 3.784 0.566 -22.075 1.00 93.69 232 ALA A N 1
ATOM 1747 C CA . ALA A 1 232 ? 4.900 1.070 -22.867 1.00 93.69 232 ALA A CA 1
ATOM 1748 C C . ALA A 1 232 ? 6.199 0.288 -22.581 1.00 93.69 232 ALA A C 1
ATOM 1750 O O . ALA A 1 232 ? 6.852 -0.173 -23.518 1.00 93.69 232 ALA A O 1
ATOM 1751 N N . ALA A 1 233 ? 6.522 0.023 -21.310 1.00 94.50 233 ALA A N 1
ATOM 1752 C CA . ALA A 1 233 ? 7.671 -0.811 -20.944 1.00 94.50 233 ALA A CA 1
ATOM 1753 C C . ALA A 1 233 ? 7.549 -2.256 -21.464 1.00 94.50 233 ALA A C 1
ATOM 1755 O O . ALA A 1 233 ? 8.531 -2.833 -21.936 1.00 94.50 233 ALA A O 1
ATOM 1756 N N . ALA A 1 234 ? 6.347 -2.840 -21.442 1.00 94.88 234 ALA A N 1
ATOM 1757 C CA . ALA A 1 234 ? 6.088 -4.151 -22.035 1.00 94.88 234 ALA A CA 1
ATOM 1758 C C . ALA A 1 234 ? 6.343 -4.154 -23.548 1.00 94.88 234 ALA A C 1
ATOM 1760 O O . ALA A 1 234 ? 6.994 -5.065 -24.055 1.00 94.88 234 ALA A O 1
ATOM 1761 N N . GLN A 1 235 ? 5.910 -3.113 -24.266 1.00 94.62 235 GLN A N 1
ATOM 1762 C CA . GLN A 1 235 ? 6.185 -2.970 -25.696 1.00 94.62 235 GLN A CA 1
ATOM 1763 C C . GLN A 1 235 ? 7.689 -2.854 -25.985 1.00 94.62 235 GLN A C 1
ATOM 1765 O O . GLN A 1 235 ? 8.177 -3.471 -26.931 1.00 94.62 235 GLN A O 1
ATOM 1770 N N . MET A 1 236 ? 8.437 -2.119 -25.157 1.00 92.12 236 MET A N 1
ATOM 1771 C CA . MET A 1 236 ? 9.897 -1.998 -25.280 1.00 92.12 236 MET A CA 1
ATOM 1772 C C . MET A 1 236 ? 10.621 -3.331 -25.066 1.00 92.12 236 MET A C 1
ATOM 1774 O O . MET A 1 236 ? 11.628 -3.600 -25.723 1.00 92.12 236 MET A O 1
ATOM 1778 N N . ASN A 1 237 ? 10.119 -4.158 -24.149 1.00 93.69 237 ASN A N 1
ATOM 1779 C CA . ASN A 1 237 ? 10.726 -5.442 -23.807 1.00 93.69 237 ASN A CA 1
ATOM 1780 C C . ASN A 1 237 ? 10.251 -6.603 -24.689 1.00 93.69 237 ASN A C 1
ATOM 1782 O O . ASN A 1 237 ? 10.912 -7.636 -24.723 1.00 93.69 237 ASN A O 1
ATOM 1786 N N . ALA A 1 238 ? 9.177 -6.434 -25.466 1.00 91.12 238 ALA A N 1
ATOM 1787 C CA . ALA A 1 238 ? 8.621 -7.482 -26.327 1.00 91.12 238 ALA A CA 1
ATOM 1788 C C . ALA A 1 238 ? 9.615 -8.034 -27.367 1.00 91.12 238 ALA A C 1
ATOM 1790 O O . ALA A 1 238 ? 9.463 -9.165 -27.826 1.00 91.12 238 ALA A O 1
ATOM 1791 N N . THR A 1 239 ? 10.631 -7.253 -27.742 1.00 89.19 239 THR A N 1
ATOM 1792 C CA . THR A 1 239 ? 11.669 -7.650 -28.708 1.00 89.19 239 THR A CA 1
ATOM 1793 C C . THR A 1 239 ? 13.054 -7.805 -28.078 1.00 89.19 239 THR A C 1
ATOM 1795 O O . THR A 1 239 ? 14.043 -7.912 -28.804 1.00 89.19 239 THR A O 1
ATOM 1798 N N . ARG A 1 240 ? 13.162 -7.767 -26.744 1.00 89.25 240 ARG A N 1
ATOM 1799 C CA . ARG A 1 240 ? 14.432 -7.888 -26.017 1.00 89.25 240 ARG A CA 1
ATOM 1800 C C . ARG A 1 240 ? 14.556 -9.276 -25.413 1.00 89.25 240 ARG A C 1
ATOM 1802 O O . ARG A 1 240 ? 13.590 -9.846 -24.919 1.00 89.25 240 ARG A O 1
ATOM 1809 N N . TRP A 1 241 ? 15.771 -9.808 -25.435 1.00 86.12 241 TRP A N 1
ATOM 1810 C CA . TRP A 1 241 ? 16.070 -11.054 -24.750 1.00 86.12 241 TRP A CA 1
ATOM 1811 C C . TRP A 1 241 ? 16.614 -10.765 -23.351 1.00 86.12 241 TRP A C 1
ATOM 1813 O O . TRP A 1 241 ? 17.643 -10.103 -23.213 1.00 86.12 241 TRP A O 1
ATOM 1823 N N . THR A 1 242 ? 15.942 -11.280 -22.323 1.00 82.56 242 THR A N 1
ATOM 1824 C CA . THR A 1 242 ? 16.354 -11.127 -20.923 1.00 82.56 242 THR A CA 1
ATOM 1825 C C . THR A 1 242 ? 16.821 -12.473 -20.385 1.00 82.56 242 THR A C 1
ATOM 1827 O O . THR A 1 242 ? 16.023 -13.392 -20.214 1.00 82.56 242 THR A O 1
ATOM 1830 N N . HIS A 1 243 ? 18.120 -12.598 -20.117 1.00 80.56 243 HIS A N 1
ATOM 1831 C CA . HIS A 1 243 ? 18.677 -13.797 -19.494 1.00 80.56 243 HIS A CA 1
ATOM 1832 C C . HIS A 1 243 ? 18.356 -13.818 -17.999 1.00 80.56 243 HIS A C 1
ATOM 1834 O O . HIS A 1 243 ? 18.481 -12.802 -17.319 1.00 80.56 243 HIS A O 1
ATOM 1840 N N . GLY A 1 244 ? 17.990 -14.987 -17.481 1.00 75.19 244 GLY A N 1
ATOM 1841 C CA . GLY A 1 244 ? 17.773 -15.183 -16.057 1.00 75.19 244 GLY A CA 1
ATOM 1842 C C . GLY A 1 244 ? 17.675 -16.661 -15.696 1.00 75.19 244 GLY A C 1
ATOM 1843 O O . GLY A 1 244 ? 17.064 -17.439 -16.424 1.00 75.19 244 GLY A O 1
ATOM 1844 N N . SER A 1 245 ? 18.273 -17.048 -14.572 1.00 77.31 245 SER A N 1
ATOM 1845 C CA . SER A 1 245 ? 18.095 -18.359 -13.942 1.00 77.31 245 SER A CA 1
ATOM 1846 C C . SER A 1 245 ? 17.363 -18.216 -12.608 1.00 77.31 245 SER A C 1
ATOM 1848 O O . SER A 1 245 ? 17.555 -17.234 -11.895 1.00 77.31 245 SER A O 1
ATOM 1850 N N . VAL A 1 246 ? 16.512 -19.188 -12.283 1.00 76.50 246 VAL A N 1
ATOM 1851 C CA . VAL A 1 246 ? 15.864 -19.331 -10.973 1.00 76.50 246 VAL A CA 1
ATOM 1852 C C . VAL A 1 246 ? 16.060 -20.767 -10.512 1.00 76.50 246 VAL A C 1
ATOM 1854 O O . VAL A 1 246 ? 15.815 -21.702 -11.275 1.00 76.50 246 VAL A O 1
ATOM 1857 N N . THR A 1 247 ? 16.468 -20.926 -9.257 1.00 77.62 247 THR A N 1
ATOM 18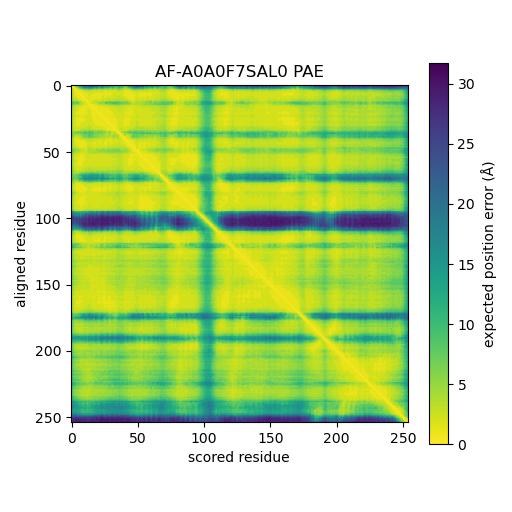58 C CA . THR A 1 247 ? 16.571 -22.224 -8.590 1.00 77.62 247 THR A CA 1
ATOM 1859 C C . THR A 1 247 ? 15.550 -22.258 -7.464 1.00 77.62 247 THR A C 1
ATOM 1861 O O . THR A 1 247 ? 15.673 -21.517 -6.494 1.00 77.62 247 THR A O 1
ATOM 1864 N N . LEU A 1 248 ? 14.539 -23.119 -7.585 1.00 72.94 248 LEU A N 1
ATOM 1865 C CA . LEU A 1 248 ? 13.559 -23.343 -6.523 1.00 72.94 248 LEU A CA 1
ATOM 1866 C C . LEU A 1 248 ? 14.064 -24.471 -5.620 1.00 72.94 248 LEU A C 1
ATOM 1868 O O . LEU A 1 248 ? 14.226 -25.603 -6.076 1.00 72.94 248 LEU A O 1
ATOM 1872 N N . ARG A 1 249 ? 14.325 -24.167 -4.346 1.00 74.06 249 ARG A N 1
ATOM 1873 C CA . ARG A 1 249 ? 14.658 -25.171 -3.326 1.00 74.06 249 ARG A CA 1
ATOM 1874 C C . ARG A 1 249 ? 13.376 -25.528 -2.567 1.00 74.06 249 ARG A C 1
ATOM 1876 O O . ARG A 1 249 ? 12.638 -24.634 -2.161 1.00 74.06 249 ARG A O 1
ATOM 1883 N N . ALA A 1 250 ? 13.089 -26.817 -2.393 1.00 70.94 250 ALA A N 1
ATOM 1884 C CA . ALA A 1 250 ? 12.033 -27.240 -1.476 1.00 70.94 250 ALA A CA 1
ATOM 1885 C C . ALA A 1 250 ? 12.475 -26.901 -0.044 1.00 70.94 250 ALA A C 1
ATOM 1887 O O . ALA A 1 250 ? 13.614 -27.195 0.320 1.00 70.94 250 ALA A O 1
ATOM 1888 N N . GLY A 1 251 ? 11.607 -26.262 0.745 1.00 57.84 251 GLY A N 1
ATOM 1889 C CA . GLY A 1 251 ? 11.883 -26.020 2.160 1.00 57.84 251 GLY A CA 1
ATOM 1890 C C . GLY A 1 251 ? 12.076 -27.358 2.870 1.00 57.84 251 GLY A C 1
ATOM 1891 O O . GLY A 1 251 ? 11.166 -28.187 2.860 1.00 57.84 251 GLY A O 1
ATOM 1892 N N . GLY A 1 252 ? 13.269 -27.587 3.420 1.00 46.00 252 GLY A N 1
ATOM 1893 C CA . GLY A 1 252 ? 13.550 -28.747 4.257 1.00 46.00 252 GLY A CA 1
ATOM 1894 C C . GLY A 1 252 ? 12.672 -28.683 5.500 1.00 46.00 252 GLY A C 1
ATOM 1895 O O . GLY A 1 252 ? 12.824 -27.777 6.314 1.00 46.00 252 GLY A O 1
ATOM 1896 N N . GLY A 1 253 ? 11.716 -29.601 5.601 1.00 43.00 253 GLY A N 1
ATOM 1897 C CA . GLY A 1 253 ? 11.140 -29.969 6.884 1.00 43.00 253 GLY A CA 1
ATOM 1898 C C . GLY A 1 253 ? 12.074 -30.985 7.520 1.00 43.00 253 GLY A C 1
ATOM 1899 O O . GLY A 1 253 ? 12.027 -32.150 7.129 1.00 43.00 253 GLY A O 1
ATOM 1900 N N . ASP A 1 254 ? 12.914 -30.514 8.437 1.00 35.81 254 ASP A N 1
ATOM 1901 C CA . ASP A 1 254 ? 13.472 -31.330 9.518 1.00 35.81 254 ASP A CA 1
ATOM 1902 C C . ASP A 1 254 ? 12.625 -31.109 10.780 1.00 35.81 254 ASP A C 1
ATOM 1904 O O . ASP A 1 254 ? 12.276 -29.935 11.060 1.00 35.81 254 ASP A O 1
#

Solvent-accessible surface area (backbone atoms only — not comparable to full-atom values): 14714 Å² total; per-residue (Å²): 131,89,76,58,33,43,34,42,26,30,47,83,23,58,35,47,49,24,54,58,44,40,66,73,48,48,48,56,50,43,31,62,36,69,75,44,88,60,68,81,41,55,41,80,46,71,45,88,53,88,72,34,31,22,58,54,16,31,51,51,42,52,53,55,72,74,43,95,66,64,78,82,60,63,44,40,37,37,39,24,21,26,55,67,49,52,39,28,24,51,32,11,47,64,54,67,65,69,86,69,71,100,63,86,79,83,83,73,61,81,91,42,74,47,80,23,56,29,70,24,28,58,75,22,61,67,56,34,72,76,36,60,89,68,58,35,72,69,49,49,48,53,55,45,68,25,77,52,73,84,68,49,51,69,69,51,50,50,54,44,40,44,42,47,52,52,50,29,47,27,64,59,68,73,51,83,88,79,81,88,79,66,72,42,85,42,80,46,80,59,88,93,46,78,46,79,46,55,37,71,85,72,88,71,60,35,64,64,38,51,25,53,59,56,25,66,35,72,66,35,48,70,76,29,67,43,61,62,19,48,54,54,21,41,61,67,46,72,83,56,88,59,83,72,87,86,84,89,75,80,81,82,84,126

Mean predicted aligned error: 6.6 Å

Sequence (254 aa):
MARRIEIVVNPASGSKLATSLAEQHVRPLLLSSLGSTSSEDVRIRQTESAADGVRIGSEIAHDWHNSDTEDGSALDLVLIGGDGTTHELLNGLYLSQSDGEVSQRGGKSSLQIRLAIVPGGTANALYSAMYPSDWTQEVQHQVATANTIEDLSTSVLEVMLKSVRSLASSISSKTEQLAALPLMLNHLESGDDEQWLISHLVTSHALHAAILHDADTPEMRAQHKGIERFKAAAQMNATRWTHGSVTLRAGGGD

Organism: NCBI:txid49012

Secondary structure (DSSP, 8-state):
-PPPEEEEE-TTSTTS-HHHHIIIIIHHHHHHHHT---GGGEEEEE--STTHHHHHHHHHHHHHHHS-PPTTPPEEEEEEE-HHHHHHHHHHHHHTTSSS--S---S--S--EEEEEEE-SSS-HHHHHH-TTTS-HHHHHHHHH-SSGGGS-HHHHHHHTHHHHHHHHHHHH----PPP---EEEEEEETTEEEEEEESS----HHHHHHHHHHTSHHHHHH-SSTHHHHHHHHHHTT--------PPPP---

Radius of gyration: 19.45 Å; Cα contacts (8 Å, |Δi|>4): 350; chains: 1; bounding box: 49×48×56 Å